Protein AF-A0A517PFH8-F1 (afdb_monomer_lite)

Structure (mmCIF, N/CA/C/O backbone):
data_AF-A0A517PFH8-F1
#
_entry.id   AF-A0A517PFH8-F1
#
loop_
_atom_site.group_PDB
_atom_site.id
_atom_site.type_symbol
_atom_site.label_atom_id
_atom_site.label_alt_id
_atom_site.label_comp_id
_atom_site.label_asym_id
_atom_site.label_entity_id
_atom_site.label_seq_id
_atom_site.pdbx_PDB_ins_code
_atom_site.Cartn_x
_atom_site.Cartn_y
_atom_site.Cartn_z
_atom_site.occupancy
_atom_site.B_iso_or_equiv
_atom_site.auth_seq_id
_atom_site.auth_comp_id
_atom_site.auth_asym_id
_atom_site.auth_atom_id
_atom_site.pdbx_PDB_model_num
ATOM 1 N N . MET A 1 1 ? -64.724 -31.644 38.957 1.00 41.06 1 MET A N 1
ATOM 2 C CA . MET A 1 1 ? -64.253 -32.542 37.882 1.00 41.06 1 MET A CA 1
ATOM 3 C C . MET A 1 1 ? -62.871 -32.071 37.465 1.00 41.06 1 MET A C 1
ATOM 5 O O . MET A 1 1 ? -62.625 -30.877 37.415 1.00 41.06 1 MET A O 1
ATOM 9 N N . THR A 1 2 ? -61.959 -33.026 37.371 1.00 38.12 2 THR A N 1
ATOM 10 C CA . THR A 1 2 ? -60.493 -32.954 37.462 1.00 38.12 2 THR A CA 1
ATOM 11 C C . THR A 1 2 ? -59.795 -32.080 36.413 1.00 38.12 2 THR A C 1
ATOM 13 O O . THR A 1 2 ? -59.913 -32.332 35.217 1.00 38.12 2 THR A O 1
ATOM 16 N N . HIS A 1 3 ? -58.981 -31.126 36.881 1.00 37.44 3 HIS A N 1
ATOM 17 C CA . HIS A 1 3 ? -57.937 -30.460 36.097 1.00 37.44 3 HIS A CA 1
ATOM 18 C C . HIS A 1 3 ? -56.776 -31.434 35.837 1.00 37.44 3 HIS A C 1
ATOM 20 O O . HIS A 1 3 ? -56.155 -31.935 36.775 1.00 37.44 3 HIS A O 1
ATOM 26 N N . GLY A 1 4 ? -56.491 -31.707 34.563 1.00 35.03 4 GLY A N 1
ATOM 27 C CA . GLY A 1 4 ? -55.369 -32.542 34.136 1.00 35.03 4 GLY A CA 1
ATOM 28 C C . GLY A 1 4 ? -54.028 -31.828 34.317 1.00 35.03 4 GLY A C 1
ATOM 29 O O . GLY A 1 4 ? -53.787 -30.783 33.717 1.00 35.03 4 GLY A O 1
ATOM 30 N N . ARG A 1 5 ? -53.148 -32.408 35.138 1.00 40.41 5 ARG A N 1
ATOM 31 C CA . ARG A 1 5 ? -51.719 -32.063 35.199 1.00 40.41 5 ARG A CA 1
ATOM 32 C C . ARG A 1 5 ? -51.010 -32.565 33.929 1.00 40.41 5 ARG A C 1
ATOM 34 O O . ARG A 1 5 ? -51.233 -33.719 33.563 1.00 40.41 5 ARG A O 1
ATOM 41 N N . PRO A 1 6 ? -50.115 -31.785 33.298 1.00 38.72 6 PRO A N 1
ATOM 42 C CA . PRO A 1 6 ? -49.228 -32.315 32.272 1.00 38.72 6 PRO A CA 1
ATOM 43 C C . PRO A 1 6 ? -48.085 -33.124 32.903 1.00 38.72 6 PRO A C 1
ATOM 45 O O . PRO A 1 6 ? -47.563 -32.775 33.962 1.00 38.72 6 PRO A O 1
ATOM 48 N N . ALA A 1 7 ? -47.711 -34.210 32.229 1.00 36.72 7 ALA A N 1
ATOM 49 C CA . ALA A 1 7 ? -46.630 -35.116 32.604 1.00 36.72 7 ALA A CA 1
ATOM 50 C C . ALA A 1 7 ? -45.236 -34.441 32.566 1.00 36.72 7 ALA A C 1
ATOM 52 O O . ALA A 1 7 ? -45.018 -33.526 31.764 1.00 36.72 7 ALA A O 1
ATOM 53 N N . PRO A 1 8 ? -44.272 -34.900 33.389 1.00 32.22 8 PRO A N 1
ATOM 54 C CA . PRO A 1 8 ? -42.903 -34.396 33.368 1.00 32.22 8 PRO A CA 1
ATOM 55 C C . PRO A 1 8 ? -42.179 -34.839 32.089 1.00 32.22 8 PRO A C 1
ATOM 57 O O . PRO A 1 8 ? -42.182 -36.014 31.723 1.00 32.22 8 PRO A O 1
ATOM 60 N N . ARG A 1 9 ? -41.537 -33.887 31.406 1.00 36.53 9 ARG A N 1
ATOM 61 C CA . ARG A 1 9 ? -40.645 -34.171 30.277 1.00 36.53 9 ARG A CA 1
ATOM 62 C C . ARG A 1 9 ? -39.308 -34.679 30.816 1.00 36.53 9 ARG A C 1
ATOM 64 O O . ARG A 1 9 ? -38.620 -33.963 31.539 1.00 36.53 9 ARG A O 1
ATOM 71 N N . HIS A 1 10 ? -38.950 -35.906 30.454 1.00 32.75 10 HIS A N 1
ATOM 72 C CA . HIS A 1 10 ? -37.616 -36.457 30.663 1.00 32.75 10 HIS A CA 1
ATOM 73 C C . HIS A 1 10 ? -36.607 -35.740 29.753 1.00 32.75 10 HIS A C 1
ATOM 75 O O . HIS A 1 10 ? -36.774 -35.728 28.534 1.00 32.75 10 HIS A O 1
ATOM 81 N N . ASN A 1 11 ? -35.561 -35.157 30.343 1.00 32.34 11 ASN A N 1
ATOM 82 C CA . ASN A 1 11 ? -34.375 -34.721 29.607 1.00 32.34 11 ASN A CA 1
ATOM 83 C C . ASN A 1 11 ? -33.492 -35.947 29.309 1.00 32.34 11 ASN A C 1
ATOM 85 O O . ASN A 1 11 ? -33.203 -36.704 30.240 1.00 32.34 11 ASN A O 1
ATOM 89 N N . PRO A 1 12 ? -33.044 -36.156 28.058 1.00 35.16 12 PRO A N 1
ATOM 90 C CA . PRO A 1 12 ? -32.058 -37.184 27.754 1.00 35.16 12 PRO A CA 1
ATOM 91 C C . PRO A 1 12 ? -30.672 -36.821 28.331 1.00 35.16 12 PRO A C 1
ATOM 93 O O . PRO A 1 12 ? -30.364 -35.636 28.501 1.00 35.16 12 PRO A O 1
ATOM 96 N N . PRO A 1 13 ? -29.836 -37.827 28.651 1.00 33.22 13 PRO A N 1
ATOM 97 C CA . PRO A 1 13 ? -28.511 -37.630 29.228 1.00 33.22 13 PRO A CA 1
ATOM 98 C C . PRO A 1 13 ? -27.558 -36.940 28.245 1.00 33.22 13 PRO A C 1
ATOM 100 O O . PRO A 1 13 ? -27.635 -37.127 27.031 1.00 33.22 13 PRO A O 1
ATOM 103 N N . GLY A 1 14 ? -26.676 -36.115 28.812 1.00 33.81 14 GLY A N 1
ATOM 104 C CA . GLY A 1 14 ? -25.805 -35.189 28.101 1.00 33.81 14 GLY A CA 1
ATOM 105 C C . GLY A 1 14 ? -24.905 -35.844 27.057 1.00 33.81 14 GLY A C 1
ATOM 106 O O . GLY A 1 14 ? -24.214 -36.825 27.323 1.00 33.81 14 GLY A O 1
ATOM 107 N N . ALA A 1 15 ? -24.880 -35.226 25.878 1.00 30.86 15 ALA A N 1
ATOM 108 C CA . ALA A 1 15 ? -23.833 -35.439 24.896 1.00 30.86 15 ALA A CA 1
ATOM 109 C C . ALA A 1 15 ? -22.487 -34.914 25.442 1.00 30.86 15 ALA A C 1
ATOM 111 O O . ALA A 1 15 ? -22.464 -33.893 26.144 1.00 30.86 15 ALA A O 1
ATOM 112 N N . PRO A 1 16 ? -21.366 -35.588 25.139 1.00 31.88 16 PRO A N 1
ATOM 113 C CA . PRO A 1 16 ? -20.048 -35.164 25.584 1.00 31.88 16 PRO A CA 1
ATOM 114 C C . PRO A 1 16 ? -19.719 -33.782 25.014 1.00 31.88 16 PRO A C 1
ATOM 116 O O . PRO A 1 16 ? -19.800 -33.547 23.810 1.00 31.88 16 PRO A O 1
ATOM 119 N N . ARG A 1 17 ? -19.330 -32.863 25.902 1.00 32.03 17 ARG A N 1
ATOM 120 C CA . ARG A 1 17 ? -18.706 -31.593 25.531 1.00 32.03 17 ARG A CA 1
ATOM 121 C C . ARG A 1 17 ? -17.353 -31.900 24.895 1.00 32.03 17 ARG A C 1
ATOM 123 O O . ARG A 1 17 ? -16.370 -32.094 25.604 1.00 32.03 17 ARG A O 1
ATOM 130 N N . THR A 1 18 ? -17.298 -31.939 23.570 1.00 34.38 18 THR A N 1
ATOM 131 C CA . THR A 1 18 ? -16.038 -31.771 22.850 1.00 34.38 18 THR A CA 1
ATOM 132 C C . THR A 1 18 ? -15.621 -30.318 23.030 1.00 34.38 18 THR A C 1
ATOM 134 O O . THR A 1 18 ? -16.197 -29.418 22.418 1.00 34.38 18 THR A O 1
ATOM 137 N N . GLY A 1 19 ? -14.666 -30.086 23.930 1.00 31.50 19 GLY A N 1
ATOM 138 C CA . GLY A 1 19 ? -13.871 -28.866 23.936 1.00 31.50 19 GLY A CA 1
ATOM 139 C C . GLY A 1 19 ? -13.077 -28.819 22.638 1.00 31.50 19 GLY A C 1
ATOM 140 O O . GLY A 1 19 ? -11.982 -29.364 22.563 1.00 31.50 19 GLY A O 1
ATOM 141 N N . GLY A 1 20 ? -13.694 -28.255 21.602 1.00 28.66 20 GLY A N 1
ATOM 142 C CA . GLY A 1 20 ? -13.010 -27.802 20.405 1.00 28.66 20 GLY A CA 1
ATOM 143 C C . GLY A 1 20 ? -12.321 -26.501 20.762 1.00 28.66 20 GLY A C 1
ATOM 144 O O . GLY A 1 20 ? -12.967 -25.468 20.923 1.00 28.66 20 GLY A O 1
ATOM 145 N N . ASP A 1 21 ? -11.018 -26.595 20.967 1.00 29.38 21 ASP A N 1
ATOM 146 C CA . ASP A 1 21 ? -10.097 -25.472 20.988 1.00 29.38 21 ASP A CA 1
ATOM 147 C C . ASP A 1 21 ? -10.053 -24.908 19.554 1.00 29.38 21 ASP A C 1
ATOM 149 O O . ASP A 1 21 ? -9.147 -25.193 18.772 1.00 29.38 21 ASP A O 1
ATOM 153 N N . ASP A 1 22 ? -11.109 -24.189 19.157 1.00 29.55 22 ASP A N 1
ATOM 154 C CA . ASP A 1 22 ? -11.197 -23.484 17.877 1.00 29.55 22 ASP A CA 1
ATOM 155 C C . ASP A 1 22 ? -10.326 -22.223 17.961 1.00 29.55 22 ASP A C 1
ATOM 157 O O . ASP A 1 22 ? -10.794 -21.080 17.969 1.00 29.55 22 ASP A O 1
ATOM 161 N N . GLY A 1 23 ? -9.013 -22.441 18.042 1.00 24.55 23 GLY A N 1
ATOM 162 C CA . GLY A 1 23 ? -8.039 -21.421 17.692 1.00 24.55 23 GLY A CA 1
ATOM 163 C C . GLY A 1 23 ? -8.350 -20.907 16.280 1.00 24.55 23 GLY A C 1
ATOM 164 O O . GLY A 1 23 ? -8.769 -21.689 15.421 1.00 24.55 23 GLY A O 1
ATOM 165 N N . PRO A 1 24 ? -8.188 -19.597 16.013 1.00 25.05 24 PRO A N 1
ATOM 166 C CA . PRO A 1 24 ? -8.593 -18.997 14.749 1.00 25.05 24 PRO A CA 1
ATOM 167 C C . PRO A 1 24 ? -7.961 -19.758 13.583 1.00 25.05 24 PRO A C 1
ATOM 169 O O . PRO A 1 24 ? -6.740 -19.758 13.417 1.00 25.05 24 PRO A O 1
ATOM 172 N N . THR A 1 25 ? -8.799 -20.421 12.780 1.00 25.22 25 THR A N 1
ATOM 173 C CA . THR A 1 25 ? -8.360 -21.144 11.589 1.00 25.22 25 THR A CA 1
ATOM 174 C C . THR A 1 25 ? -7.640 -20.161 10.676 1.00 25.22 25 THR A C 1
ATOM 176 O O . THR A 1 25 ? -8.222 -19.209 10.150 1.00 25.22 25 THR A O 1
ATOM 179 N N . LEU A 1 26 ? -6.336 -20.374 10.542 1.00 26.73 26 LEU A N 1
ATOM 180 C CA . LEU A 1 26 ? -5.417 -19.549 9.780 1.00 26.73 26 LEU A CA 1
ATOM 181 C C . LEU A 1 26 ? -5.773 -19.628 8.291 1.00 26.73 26 LEU A C 1
ATOM 183 O O . LEU A 1 26 ? -5.340 -20.534 7.587 1.00 26.73 26 LEU A O 1
ATOM 187 N N . LEU A 1 27 ? -6.569 -18.676 7.800 1.00 27.61 27 LEU A N 1
ATOM 188 C CA . LEU A 1 27 ? -6.876 -18.594 6.375 1.00 27.61 27 LEU A CA 1
ATOM 189 C C . LEU A 1 27 ? -5.607 -18.213 5.590 1.00 27.61 27 LEU A C 1
ATOM 191 O O . LEU A 1 27 ? -4.882 -17.300 6.005 1.00 27.61 27 LEU A O 1
ATOM 195 N N . PRO A 1 28 ? -5.325 -18.877 4.456 1.00 28.41 28 PRO A N 1
ATOM 196 C CA . PRO A 1 28 ? -4.210 -18.501 3.603 1.00 28.41 28 PRO A CA 1
ATOM 197 C C . PRO A 1 28 ? -4.402 -17.088 3.056 1.00 28.41 28 PRO A C 1
ATOM 199 O O . PRO A 1 28 ? -5.519 -16.673 2.734 1.00 28.41 28 PRO A O 1
ATOM 202 N N . LEU A 1 29 ? -3.295 -16.347 2.953 1.00 30.89 29 LEU A N 1
ATOM 203 C CA . LEU A 1 29 ? -3.316 -14.994 2.413 1.00 30.89 29 LEU A CA 1
ATOM 204 C C . LEU A 1 29 ? -3.773 -15.044 0.947 1.00 30.89 29 LEU A C 1
ATOM 206 O O . LEU A 1 29 ? -3.210 -15.795 0.144 1.00 30.89 29 LEU A O 1
ATOM 210 N N . PRO A 1 30 ? -4.788 -14.262 0.579 1.00 30.45 30 PRO A N 1
ATOM 211 C CA . PRO A 1 30 ? -5.270 -14.209 -0.781 1.00 30.45 30 PRO A CA 1
ATOM 212 C C . PRO A 1 30 ? -4.302 -13.430 -1.672 1.00 30.45 30 PRO A C 1
ATOM 214 O O . PRO A 1 30 ? -3.708 -12.421 -1.304 1.00 30.45 30 PRO A O 1
ATOM 217 N N . THR A 1 31 ? -4.175 -13.948 -2.880 1.00 36.81 31 THR A N 1
ATOM 218 C CA . THR A 1 31 ? -3.375 -13.457 -3.996 1.00 36.81 31 THR A CA 1
ATOM 219 C C . THR A 1 31 ? -3.700 -12.012 -4.396 1.00 36.81 31 THR A C 1
ATOM 221 O O . THR A 1 31 ? -4.867 -11.722 -4.608 1.00 36.81 31 THR A O 1
ATOM 224 N N . LEU A 1 32 ? -2.714 -11.141 -4.651 1.00 36.59 32 LEU A N 1
ATOM 225 C CA . LEU A 1 32 ? -2.914 -9.896 -5.420 1.00 36.59 32 LEU A CA 1
ATOM 226 C C . LEU A 1 32 ? -3.375 -10.240 -6.859 1.00 36.59 32 LEU A C 1
ATOM 228 O O . LEU A 1 32 ? -2.629 -10.840 -7.621 1.00 36.59 32 LEU A O 1
ATOM 232 N N . THR A 1 33 ? -4.595 -9.879 -7.268 1.00 36.44 33 THR A N 1
ATOM 233 C CA . THR A 1 33 ? -5.039 -9.953 -8.684 1.00 36.44 33 THR A CA 1
ATOM 234 C C . THR A 1 33 ? -5.818 -8.696 -9.065 1.00 36.44 33 THR A C 1
ATOM 236 O O . THR A 1 33 ? -6.367 -7.969 -8.240 1.00 36.44 33 THR A O 1
ATOM 239 N N . VAL A 1 34 ? -5.818 -8.502 -10.373 1.00 33.97 34 VAL A N 1
ATOM 240 C CA . VAL A 1 34 ? -6.356 -7.446 -11.219 1.00 33.97 34 VAL A CA 1
ATOM 241 C C . VAL A 1 34 ? -7.595 -6.709 -10.696 1.00 33.97 34 VAL A C 1
ATOM 243 O O . VAL A 1 34 ? -8.653 -7.309 -10.520 1.00 33.97 34 VAL A O 1
ATOM 246 N N . LEU A 1 35 ? -7.472 -5.386 -10.528 1.00 38.72 35 LEU A N 1
ATOM 247 C CA . LEU A 1 35 ? -8.597 -4.472 -10.278 1.00 38.72 35 LEU A CA 1
ATOM 248 C C . LEU A 1 35 ? -9.415 -4.233 -11.551 1.00 38.72 35 LEU A C 1
ATOM 250 O O . LEU A 1 35 ? -8.837 -3.927 -12.589 1.00 38.72 35 LEU A O 1
ATOM 254 N N . GLY A 1 36 ? -10.744 -4.318 -11.465 1.00 31.31 36 GLY A N 1
ATOM 255 C CA . GLY A 1 36 ? -11.651 -3.745 -12.465 1.00 31.31 36 GLY A CA 1
ATOM 256 C C . GLY A 1 36 ? -11.725 -2.226 -12.287 1.00 31.31 36 GLY A C 1
ATOM 257 O O . GLY A 1 36 ? -11.774 -1.750 -11.157 1.00 31.31 36 GLY A O 1
ATOM 258 N N . GLY A 1 37 ? -11.671 -1.469 -13.380 1.00 32.28 37 GLY A N 1
ATOM 259 C CA . GLY A 1 37 ? -11.622 -0.009 -13.368 1.00 32.28 37 GLY A CA 1
ATOM 260 C C . GLY A 1 37 ? -12.899 0.617 -12.810 1.00 32.28 37 GLY A C 1
ATOM 261 O O . GLY A 1 37 ? -13.914 0.645 -13.495 1.00 32.28 37 GLY A O 1
ATOM 262 N N . GLY A 1 38 ? -12.819 1.144 -11.588 1.00 34.28 38 GLY A N 1
ATOM 263 C CA . GLY A 1 38 ? -13.740 2.157 -11.075 1.00 34.28 38 GLY A CA 1
ATOM 264 C C . GLY A 1 38 ? -13.248 3.559 -11.440 1.00 34.28 38 GLY A C 1
ATOM 265 O O . GLY A 1 38 ? -12.049 3.842 -11.368 1.00 34.28 38 GLY A O 1
ATOM 266 N N . GLU A 1 39 ? -14.165 4.417 -11.880 1.00 34.78 39 GLU A N 1
ATOM 267 C CA . GLU A 1 39 ? -13.904 5.820 -12.209 1.00 34.78 39 GLU A CA 1
ATOM 268 C C . GLU A 1 39 ? -13.511 6.658 -10.972 1.00 34.78 39 GLU A C 1
ATOM 270 O O . GLU A 1 39 ? -13.687 6.262 -9.824 1.00 34.78 39 GLU A O 1
ATOM 275 N N . ARG A 1 40 ? -12.857 7.793 -11.236 1.00 41.31 40 ARG A N 1
ATOM 276 C CA . ARG A 1 40 ? -11.818 8.439 -10.414 1.00 41.31 40 ARG A CA 1
ATOM 277 C C . ARG A 1 40 ? -12.365 9.312 -9.272 1.00 41.31 40 ARG A C 1
ATOM 279 O O . ARG A 1 40 ? -13.179 10.191 -9.521 1.00 41.31 40 ARG A O 1
ATOM 286 N N . GLY A 1 41 ? -11.759 9.210 -8.086 1.00 33.25 41 GLY A N 1
ATOM 287 C CA . GLY A 1 41 ? -11.660 10.294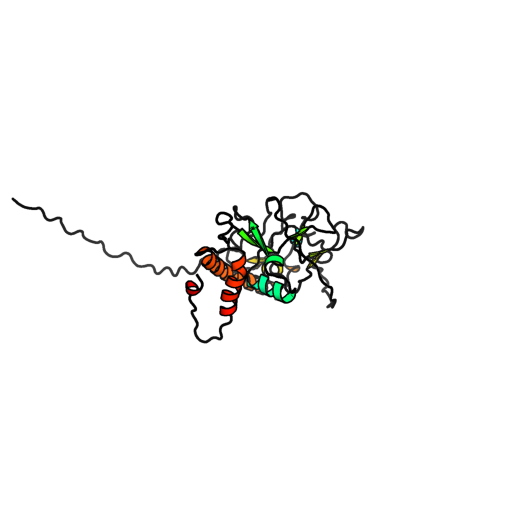 -7.097 1.00 33.25 41 GLY A CA 1
ATOM 288 C C . GLY A 1 41 ? -10.186 10.681 -6.924 1.00 33.25 41 GLY A C 1
ATOM 289 O O . GLY A 1 41 ? -9.401 9.876 -6.430 1.00 33.25 41 GLY A O 1
ATOM 290 N N . GLY A 1 42 ? -9.774 11.851 -7.420 1.00 32.97 42 GLY A N 1
ATOM 291 C CA . GLY A 1 42 ? -8.375 12.303 -7.402 1.00 32.97 42 GLY A CA 1
ATOM 292 C C . GLY A 1 42 ? -8.054 13.200 -6.203 1.00 32.97 42 GLY A C 1
ATOM 293 O O . GLY A 1 42 ? -8.816 14.115 -5.911 1.00 32.97 42 GLY A O 1
ATOM 294 N N . CYS A 1 43 ? -6.904 12.978 -5.557 1.00 34.88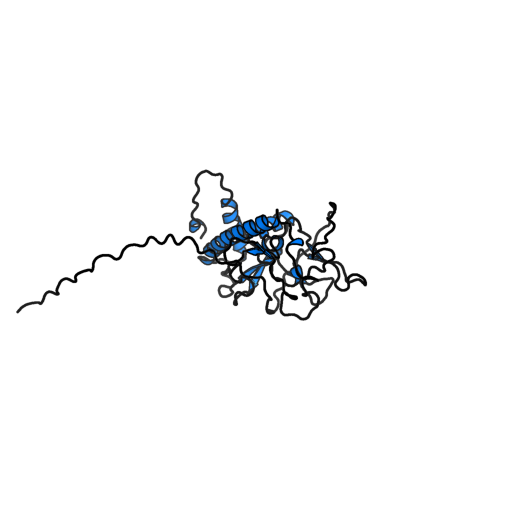 43 CYS A N 1
ATOM 295 C CA . CYS A 1 43 ? -6.380 13.804 -4.460 1.00 34.88 43 CYS A CA 1
ATOM 296 C C . CYS A 1 43 ? -4.991 14.361 -4.830 1.00 34.88 43 CYS A C 1
ATOM 298 O O . CYS A 1 43 ? -4.076 13.590 -5.126 1.00 34.88 43 CYS A O 1
ATOM 300 N N . SER A 1 44 ? -4.813 15.684 -4.798 1.00 34.53 44 SER A N 1
ATOM 301 C CA . SER A 1 44 ? -3.599 16.417 -5.211 1.00 34.53 44 SER A CA 1
ATOM 302 C C . SER A 1 44 ? -2.770 16.941 -4.023 1.00 34.53 44 SER A C 1
ATOM 304 O O . SER A 1 44 ? -3.357 17.509 -3.109 1.00 34.53 44 SER A O 1
ATOM 306 N N . GLY A 1 45 ? -1.426 16.827 -4.056 1.00 30.39 45 GLY A N 1
ATOM 307 C CA . GLY A 1 45 ? -0.536 17.481 -3.070 1.00 30.39 45 GLY A CA 1
ATOM 308 C C . GLY A 1 45 ? 0.986 17.188 -3.151 1.00 30.39 45 GLY A C 1
ATOM 309 O O . GLY A 1 45 ? 1.417 16.088 -2.817 1.00 30.39 45 GLY A O 1
ATOM 310 N N . GLY A 1 46 ? 1.755 18.213 -3.575 1.00 29.58 46 GLY A N 1
ATOM 311 C CA . GLY A 1 46 ? 3.123 18.677 -3.192 1.00 29.58 46 GLY A CA 1
ATOM 312 C C . GLY A 1 46 ? 4.314 17.719 -2.973 1.00 29.58 46 GLY A C 1
ATOM 313 O O . GLY A 1 46 ? 4.185 16.716 -2.287 1.00 29.58 46 GLY A O 1
ATOM 314 N N . GLY A 1 47 ? 5.506 18.054 -3.499 1.00 31.88 47 GLY A N 1
ATOM 315 C CA . GLY A 1 47 ? 6.729 17.217 -3.523 1.00 31.88 47 GLY A CA 1
ATOM 316 C C . GLY A 1 47 ? 7.900 17.609 -2.594 1.00 31.88 47 GLY A C 1
ATOM 317 O O . GLY A 1 47 ? 7.873 18.647 -1.945 1.00 31.88 47 GLY A O 1
ATOM 318 N N . CYS A 1 48 ? 8.923 16.740 -2.570 1.00 27.47 48 CYS A N 1
ATOM 319 C CA . CYS A 1 48 ? 10.280 16.840 -1.973 1.00 27.47 48 CYS A CA 1
ATOM 320 C C . CYS A 1 48 ? 10.996 15.490 -2.276 1.00 27.47 48 CYS A C 1
ATOM 322 O O . CYS A 1 48 ? 10.301 14.492 -2.457 1.00 27.47 48 CYS A O 1
ATOM 324 N N . GLY A 1 49 ? 12.310 15.270 -2.404 1.00 29.81 49 GLY A N 1
ATOM 325 C CA . GLY A 1 49 ? 13.590 15.984 -2.288 1.00 29.81 49 GLY A CA 1
ATOM 326 C C . GLY A 1 49 ? 14.647 14.861 -2.120 1.00 29.81 49 GLY A C 1
ATOM 327 O O . GLY A 1 49 ? 14.434 13.968 -1.307 1.00 29.81 49 GLY A O 1
ATOM 328 N N . SER A 1 50 ? 15.689 14.791 -2.954 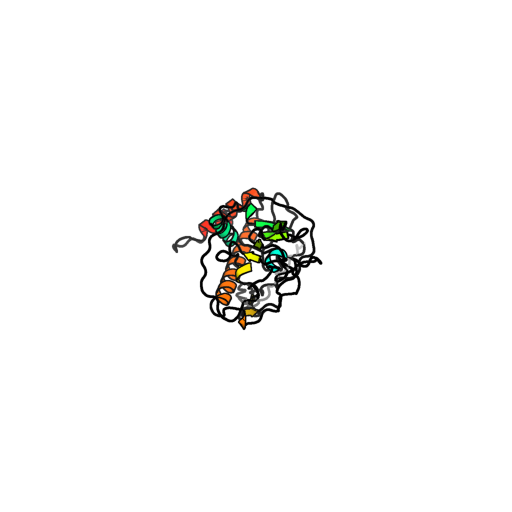1.00 34.38 50 SER A N 1
ATOM 329 C CA . SER A 1 50 ? 16.551 13.603 -3.161 1.00 34.38 50 SER A CA 1
ATOM 330 C C . SER A 1 50 ? 17.790 13.538 -2.252 1.00 34.38 50 SER A C 1
ATOM 332 O O . SER A 1 50 ? 18.513 14.525 -2.150 1.00 34.38 50 SER A O 1
ATOM 334 N N . GLY A 1 51 ? 18.085 12.362 -1.679 1.00 33.16 51 GLY A N 1
ATOM 335 C CA . GLY A 1 51 ? 19.352 12.040 -1.004 1.00 33.16 51 GLY A CA 1
ATOM 336 C C . GLY A 1 51 ? 19.894 10.676 -1.455 1.00 33.16 51 GLY A C 1
ATOM 337 O O . GLY A 1 51 ? 19.185 9.672 -1.384 1.00 33.16 51 GLY A O 1
ATOM 338 N N . GLU A 1 52 ? 21.126 10.662 -1.967 1.00 34.94 52 GLU A N 1
ATOM 339 C CA . GLU A 1 52 ? 21.837 9.507 -2.534 1.00 34.94 52 GLU A CA 1
ATOM 340 C C . GLU A 1 52 ? 22.791 8.851 -1.520 1.00 34.94 52 GLU A C 1
ATOM 342 O O . GLU A 1 52 ? 23.407 9.524 -0.697 1.00 34.94 52 GLU A O 1
ATOM 347 N N . GLY A 1 53 ? 22.948 7.529 -1.628 1.00 32.44 53 GLY A N 1
ATOM 348 C CA . GLY A 1 53 ? 23.963 6.736 -0.932 1.00 32.44 53 GLY A CA 1
ATOM 349 C C . GLY A 1 53 ? 23.872 5.272 -1.369 1.00 32.44 53 GLY A C 1
ATOM 350 O O . GLY A 1 53 ? 22.928 4.580 -0.992 1.00 32.44 53 GLY A O 1
ATOM 351 N N . CYS A 1 54 ? 24.812 4.824 -2.208 1.00 31.33 54 CYS A N 1
ATOM 352 C CA . CYS A 1 54 ? 24.803 3.509 -2.856 1.00 31.33 54 CYS A CA 1
ATOM 353 C C . CYS A 1 54 ? 25.724 2.511 -2.137 1.00 31.33 54 CYS A C 1
ATOM 355 O O . CYS A 1 54 ? 26.913 2.773 -1.960 1.00 31.33 54 CYS A O 1
ATOM 357 N N . GLY A 1 55 ? 25.165 1.355 -1.769 1.00 32.78 55 GLY A N 1
ATOM 358 C CA . GLY A 1 55 ? 25.901 0.118 -1.503 1.00 32.78 55 GLY A CA 1
ATOM 359 C C . GLY A 1 55 ? 26.001 -0.727 -2.779 1.00 32.78 55 GLY A C 1
ATOM 360 O O . GLY A 1 55 ? 25.217 -0.543 -3.705 1.00 32.78 55 GLY A O 1
ATOM 361 N N . VAL A 1 56 ? 26.993 -1.612 -2.832 1.00 34.41 56 VAL A N 1
ATOM 362 C CA . VAL A 1 56 ? 27.323 -2.474 -3.981 1.00 34.41 56 VAL A CA 1
ATOM 363 C C . VAL A 1 56 ? 26.226 -3.528 -4.198 1.00 34.41 56 VAL A C 1
ATOM 365 O O . VAL A 1 56 ? 25.880 -4.240 -3.256 1.00 34.41 56 VAL A O 1
ATOM 368 N N . GLU A 1 57 ? 25.683 -3.624 -5.418 1.00 38.47 57 GLU A N 1
ATOM 369 C CA . GLU A 1 57 ? 24.619 -4.577 -5.780 1.00 38.47 57 GLU A CA 1
ATOM 370 C C . GLU A 1 57 ? 25.195 -5.944 -6.214 1.00 38.47 57 GLU A C 1
ATOM 372 O O . GLU A 1 57 ? 26.216 -5.987 -6.905 1.00 38.47 57 GLU A O 1
ATOM 377 N N . PRO A 1 58 ? 24.579 -7.067 -5.802 1.00 43.41 58 PRO A N 1
ATOM 378 C CA . PRO A 1 58 ? 25.024 -8.412 -6.163 1.00 43.41 58 PRO A CA 1
ATOM 379 C C . PRO A 1 58 ? 24.773 -8.744 -7.646 1.00 43.41 58 PRO A C 1
ATOM 381 O O . PRO A 1 58 ? 23.775 -8.328 -8.234 1.00 43.41 58 PRO A O 1
ATOM 384 N N . GLU A 1 59 ? 25.669 -9.541 -8.242 1.00 41.38 59 GLU A N 1
ATOM 385 C CA . GLU A 1 59 ? 25.551 -10.082 -9.605 1.00 41.38 59 GLU A CA 1
ATOM 386 C C . GLU A 1 59 ? 24.395 -11.092 -9.692 1.00 41.38 59 GLU A C 1
ATOM 388 O O . GLU A 1 59 ? 24.551 -12.296 -9.510 1.00 41.38 59 GLU A O 1
ATOM 393 N N . GLY A 1 60 ? 23.201 -10.563 -9.927 1.00 52.59 60 GLY A N 1
ATOM 394 C CA . GLY A 1 60 ? 21.947 -11.298 -10.017 1.00 52.59 60 GLY A CA 1
ATOM 395 C C . GLY A 1 60 ? 20.811 -10.293 -9.940 1.00 52.59 60 GLY A C 1
ATOM 396 O O . GLY A 1 60 ? 20.130 -10.214 -8.923 1.00 52.59 60 GLY A O 1
ATOM 397 N N . GLY A 1 61 ? 20.691 -9.450 -10.972 1.00 58.28 61 GLY A N 1
ATOM 398 C CA . GLY A 1 61 ? 19.806 -8.289 -10.939 1.00 58.28 61 GLY A CA 1
ATOM 399 C C . GLY A 1 61 ? 18.375 -8.671 -10.563 1.00 58.28 61 GLY A C 1
ATOM 400 O O . GLY A 1 61 ? 17.790 -9.605 -11.131 1.00 58.28 61 GLY A O 1
ATOM 401 N N . THR A 1 62 ? 17.806 -7.956 -9.596 1.00 64.12 62 THR A N 1
ATOM 402 C CA . THR A 1 62 ? 16.431 -8.197 -9.168 1.00 64.12 62 THR A CA 1
ATOM 403 C C . THR A 1 62 ? 15.483 -7.879 -10.330 1.00 64.12 62 THR A C 1
ATOM 405 O O . THR A 1 62 ? 15.783 -7.015 -11.158 1.00 64.12 62 THR A O 1
ATOM 408 N N . PRO A 1 63 ? 14.280 -8.483 -10.410 1.00 71.44 63 PRO A N 1
ATOM 409 C CA . PRO A 1 63 ? 13.272 -8.096 -11.407 1.00 71.44 63 PRO A CA 1
ATOM 410 C C . PRO A 1 63 ? 12.869 -6.609 -11.361 1.00 71.44 63 PRO A C 1
ATOM 412 O O . PRO A 1 63 ? 12.113 -6.143 -12.220 1.00 71.44 63 PRO A O 1
ATOM 415 N N . CYS A 1 64 ? 13.312 -5.878 -10.333 1.00 76.69 64 CYS A N 1
ATOM 416 C CA . CYS A 1 64 ? 13.082 -4.454 -10.155 1.00 76.69 64 CYS A CA 1
ATOM 417 C C . CYS A 1 64 ? 14.200 -3.576 -10.745 1.00 76.69 64 CYS A C 1
ATOM 419 O O . CYS A 1 64 ? 13.964 -2.379 -10.922 1.00 76.69 64 CYS A O 1
ATOM 421 N N . ASP A 1 65 ? 15.365 -4.128 -11.083 1.00 73.38 65 ASP A N 1
ATOM 422 C CA . ASP A 1 65 ? 16.507 -3.345 -11.559 1.00 73.38 65 ASP A CA 1
ATOM 423 C C . ASP A 1 65 ? 16.217 -2.825 -12.972 1.00 73.38 65 ASP A C 1
ATOM 425 O O . ASP A 1 65 ? 15.861 -3.577 -13.880 1.00 73.38 65 ASP A O 1
ATOM 429 N N . GLY A 1 66 ? 16.259 -1.500 -13.145 1.00 78.56 66 GLY A N 1
ATOM 430 C CA . GLY A 1 66 ? 15.840 -0.846 -14.393 1.00 78.56 66 GLY A CA 1
ATOM 431 C C . GLY A 1 66 ? 14.341 -0.975 -14.708 1.00 78.56 66 GLY A C 1
ATOM 432 O O . GLY A 1 66 ? 13.897 -0.594 -15.790 1.00 78.56 66 GLY A O 1
ATOM 433 N N . CYS A 1 67 ? 13.525 -1.487 -13.782 1.00 87.75 67 CYS A N 1
ATOM 434 C CA . CYS A 1 67 ? 12.098 -1.678 -14.009 1.00 87.75 67 CYS A CA 1
ATOM 435 C C . CYS A 1 67 ? 11.348 -0.337 -14.065 1.00 87.75 67 CYS A C 1
ATOM 437 O O . CYS A 1 67 ? 11.616 0.593 -13.308 1.00 87.75 67 CYS A O 1
ATOM 439 N N . HIS A 1 68 ? 10.312 -0.260 -14.901 1.00 92.06 68 HIS A N 1
ATOM 440 C CA . HIS A 1 68 ? 9.386 0.882 -14.983 1.00 92.06 68 HIS A CA 1
ATOM 441 C C . HIS A 1 68 ? 8.366 0.959 -13.817 1.00 92.06 68 HIS A C 1
ATOM 443 O O . HIS A 1 68 ? 7.446 1.785 -13.828 1.00 92.06 68 HIS A O 1
ATOM 449 N N . ALA A 1 69 ? 8.519 0.081 -12.815 1.00 93.25 69 ALA A N 1
ATOM 450 C CA . ALA A 1 69 ? 7.701 -0.031 -11.606 1.00 93.25 69 ALA A CA 1
ATOM 451 C C . ALA A 1 69 ? 6.193 -0.204 -11.864 1.00 93.25 69 ALA A C 1
ATOM 453 O O . ALA A 1 69 ? 5.346 0.419 -11.216 1.00 93.25 69 ALA A O 1
ATOM 454 N N . GLY A 1 70 ? 5.843 -1.102 -12.786 1.00 92.81 70 GLY A N 1
ATOM 455 C CA . GLY A 1 70 ? 4.456 -1.429 -13.115 1.00 92.81 70 GLY A CA 1
ATOM 456 C C . GLY A 1 70 ? 3.579 -1.805 -11.916 1.00 92.81 70 GLY A C 1
ATOM 457 O O . GLY A 1 70 ? 2.395 -1.461 -11.880 1.00 92.81 70 GLY A O 1
ATOM 458 N N . CYS A 1 71 ? 4.146 -2.447 -10.887 1.00 92.44 71 CYS A N 1
ATOM 459 C CA . CYS A 1 71 ? 3.437 -2.782 -9.646 1.00 92.44 71 CYS A CA 1
ATOM 460 C C . CYS A 1 71 ? 2.946 -1.532 -8.895 1.00 92.44 71 CYS A C 1
ATOM 462 O O . CYS A 1 71 ? 1.791 -1.495 -8.472 1.00 92.44 71 CYS A O 1
ATOM 464 N N . CYS A 1 72 ? 3.761 -0.472 -8.831 1.00 93.94 72 CYS A N 1
ATOM 465 C CA . CYS A 1 72 ? 3.400 0.816 -8.235 1.00 93.94 72 CYS A CA 1
ATOM 466 C C . CYS A 1 72 ? 2.312 1.561 -9.019 1.00 93.94 72 CYS A C 1
ATOM 468 O O . CYS A 1 72 ? 1.764 2.534 -8.517 1.00 93.94 72 CYS A O 1
ATOM 470 N N . ARG A 1 73 ? 2.007 1.154 -10.251 1.00 94.00 73 ARG A N 1
ATOM 471 C CA . ARG A 1 73 ? 0.976 1.771 -11.102 1.00 94.00 73 ARG A CA 1
ATOM 472 C C . ARG A 1 73 ? -0.301 0.940 -11.150 1.00 94.00 73 ARG A C 1
ATOM 474 O O . ARG A 1 73 ? -1.407 1.476 -11.277 1.00 94.00 73 ARG A O 1
ATOM 481 N N . SER A 1 74 ? -0.132 -0.374 -11.067 1.00 92.56 74 SER A N 1
ATOM 482 C CA . SER A 1 74 ? -1.189 -1.349 -11.300 1.00 92.56 74 SER A CA 1
ATOM 483 C C . SER A 1 74 ? -1.989 -1.680 -10.051 1.00 92.56 74 SER A C 1
ATOM 485 O O . SER A 1 74 ? -3.203 -1.829 -10.148 1.00 92.56 74 SER A O 1
ATOM 487 N N . PHE A 1 75 ? -1.328 -1.805 -8.899 1.00 91.75 75 PHE A N 1
ATOM 488 C CA . PHE A 1 75 ? -1.967 -2.277 -7.676 1.00 91.75 75 PHE A CA 1
ATOM 489 C C . PHE A 1 75 ? -2.418 -1.123 -6.785 1.00 91.75 75 PHE A C 1
ATOM 491 O O . PHE A 1 75 ? -1.653 -0.193 -6.548 1.00 91.75 75 PHE A O 1
ATOM 498 N N . ALA A 1 76 ? -3.623 -1.234 -6.223 1.00 93.75 76 ALA A N 1
ATOM 499 C CA . ALA A 1 76 ? -3.965 -0.526 -4.995 1.00 93.75 76 ALA A CA 1
ATOM 500 C C . ALA A 1 76 ? -3.300 -1.283 -3.842 1.00 93.75 76 ALA A C 1
ATOM 502 O O . ALA A 1 76 ? -3.663 -2.423 -3.566 1.00 93.75 76 ALA A O 1
ATOM 503 N N . VAL A 1 77 ? -2.275 -0.689 -3.230 1.00 95.38 77 VAL A N 1
ATOM 504 C CA . VAL A 1 77 ? -1.472 -1.341 -2.184 1.00 95.38 77 VAL A CA 1
ATOM 505 C C . VAL A 1 77 ? -2.168 -1.182 -0.836 1.00 95.38 77 VAL A C 1
ATOM 507 O O . VAL A 1 77 ? -2.159 -0.062 -0.318 1.00 95.38 77 VAL A O 1
ATOM 510 N N . PRO A 1 78 ? -2.716 -2.249 -0.223 1.00 96.56 78 PRO A N 1
ATOM 511 C CA . PRO A 1 78 ? -3.330 -2.138 1.091 1.00 96.56 78 PRO A CA 1
ATOM 512 C C . PRO A 1 78 ? -2.280 -1.819 2.152 1.00 96.56 78 PRO A C 1
ATOM 514 O O . PRO A 1 78 ? -1.183 -2.392 2.140 1.00 96.56 78 PRO A O 1
ATOM 517 N N . VAL A 1 79 ? -2.632 -0.928 3.075 1.00 97.88 79 VAL A N 1
ATOM 518 C CA . VAL A 1 79 ? -1.759 -0.469 4.162 1.00 97.88 79 VAL A CA 1
ATOM 519 C C . VAL A 1 79 ? -2.458 -0.582 5.508 1.00 97.88 79 VAL A C 1
ATOM 521 O O . VAL A 1 79 ? -3.682 -0.482 5.590 1.00 97.88 79 VAL A O 1
ATOM 524 N N . THR A 1 80 ? -1.679 -0.781 6.569 1.00 98.12 80 THR A N 1
ATOM 525 C CA . THR A 1 80 ? -2.182 -0.739 7.951 1.00 98.12 80 THR A CA 1
ATOM 526 C C . THR A 1 80 ? -1.912 0.613 8.606 1.00 98.12 80 THR A C 1
ATOM 528 O O . THR A 1 80 ? -1.200 1.454 8.054 1.00 98.12 80 THR A O 1
ATOM 531 N N . GLY A 1 81 ? -2.428 0.822 9.821 1.00 97.38 81 GLY A N 1
ATOM 532 C CA . GLY A 1 81 ? -2.112 2.019 10.604 1.00 97.38 81 GLY A CA 1
ATOM 533 C C . GLY A 1 81 ? -0.606 2.191 10.847 1.00 97.38 81 GLY A C 1
ATOM 534 O O . GLY A 1 81 ? -0.100 3.300 10.702 1.00 97.38 81 GLY A O 1
ATOM 535 N N . ALA A 1 82 ? 0.137 1.104 11.109 1.00 96.94 82 ALA A N 1
ATOM 536 C CA . ALA A 1 82 ? 1.596 1.165 11.265 1.00 96.94 82 ALA A CA 1
ATOM 537 C C . ALA A 1 82 ? 2.295 1.654 9.995 1.00 96.94 82 ALA A C 1
ATOM 539 O O . ALA A 1 82 ? 3.231 2.450 10.076 1.00 96.94 82 ALA A O 1
ATOM 540 N N . ASP A 1 83 ? 1.864 1.171 8.827 1.00 98.00 83 ASP A N 1
ATOM 541 C CA . ASP A 1 83 ? 2.440 1.599 7.555 1.00 98.00 83 ASP A CA 1
ATOM 542 C C . ASP A 1 83 ? 2.199 3.091 7.323 1.00 98.00 83 ASP A C 1
ATOM 544 O O . ASP A 1 83 ? 3.138 3.808 6.975 1.00 98.00 83 ASP A O 1
ATOM 548 N N . VAL A 1 84 ? 0.972 3.567 7.565 1.00 98.06 84 VAL A N 1
ATOM 549 C CA . VAL A 1 84 ? 0.637 4.982 7.378 1.00 98.06 84 VAL A CA 1
ATOM 550 C C . VAL A 1 84 ? 1.416 5.856 8.353 1.00 98.06 84 VAL A C 1
ATOM 552 O O . VAL A 1 84 ? 2.077 6.779 7.897 1.00 98.06 84 VAL A O 1
ATOM 555 N N . PHE A 1 85 ? 1.442 5.542 9.652 1.00 96.75 85 PHE A N 1
ATOM 556 C CA . PHE A 1 85 ? 2.184 6.344 10.635 1.00 96.75 85 PHE A CA 1
ATOM 557 C C . PHE A 1 85 ? 3.692 6.372 10.391 1.00 96.75 85 PHE A C 1
ATOM 559 O O . PHE A 1 85 ? 4.338 7.406 10.565 1.00 96.75 85 PHE A O 1
ATOM 566 N N . ARG A 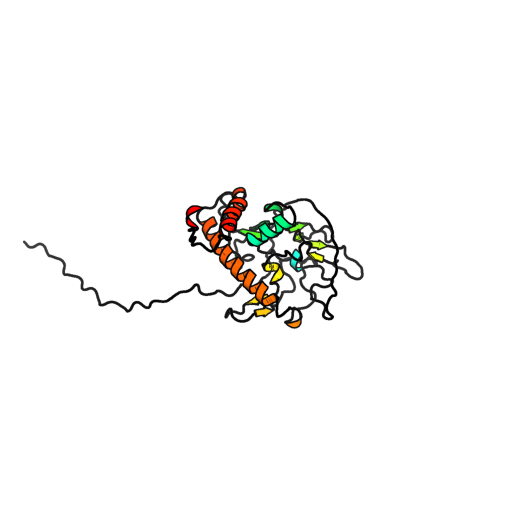1 86 ? 4.276 5.248 9.959 1.00 96.31 86 ARG A N 1
ATOM 567 C CA . ARG A 1 86 ? 5.694 5.216 9.589 1.00 96.31 86 ARG A CA 1
ATOM 568 C C . ARG A 1 86 ? 5.965 6.146 8.410 1.00 96.31 86 ARG A C 1
ATOM 570 O O . ARG A 1 86 ? 6.924 6.909 8.455 1.00 96.31 86 ARG A O 1
ATOM 577 N N . LEU A 1 87 ? 5.118 6.100 7.383 1.00 97.44 87 LEU A N 1
ATOM 578 C CA . LEU A 1 87 ? 5.263 6.922 6.183 1.00 97.44 87 LEU A CA 1
ATOM 579 C C . LEU A 1 87 ? 4.964 8.403 6.436 1.00 97.44 87 LEU A C 1
ATOM 581 O O . LEU A 1 87 ? 5.690 9.241 5.911 1.00 97.44 87 LEU A O 1
ATOM 585 N N . THR A 1 88 ? 3.951 8.751 7.235 1.00 97.56 88 THR A N 1
ATOM 586 C CA . THR A 1 88 ? 3.668 10.153 7.590 1.00 97.56 88 THR A CA 1
ATOM 587 C C . THR A 1 88 ? 4.846 10.761 8.341 1.00 97.56 88 THR A C 1
ATOM 589 O O . THR A 1 88 ? 5.286 11.853 7.993 1.00 97.56 88 THR A O 1
ATOM 592 N N . ARG A 1 89 ? 5.426 10.028 9.302 1.00 95.94 89 ARG A N 1
ATOM 593 C CA . ARG A 1 89 ? 6.616 10.466 10.042 1.00 95.94 89 ARG A CA 1
ATOM 594 C C . ARG A 1 89 ? 7.836 10.630 9.138 1.00 95.94 89 ARG A C 1
ATOM 596 O O . ARG A 1 89 ? 8.532 11.628 9.256 1.00 95.94 89 ARG A O 1
ATOM 603 N N . GLU A 1 90 ? 8.090 9.665 8.257 1.00 95.62 90 GLU A N 1
ATOM 604 C CA . GLU A 1 90 ? 9.244 9.712 7.350 1.00 95.62 90 GLU A CA 1
ATOM 605 C C . GLU A 1 90 ? 9.134 10.862 6.343 1.00 95.62 90 GLU A C 1
ATOM 607 O O . GLU A 1 90 ? 10.114 11.527 6.029 1.00 95.62 90 GLU A O 1
ATOM 612 N N . THR A 1 91 ? 7.935 11.083 5.806 1.00 96.12 91 THR A N 1
ATOM 613 C CA . THR A 1 91 ? 7.740 11.987 4.665 1.00 96.12 91 THR A CA 1
ATOM 614 C C . THR A 1 91 ? 7.236 13.373 5.057 1.00 96.12 91 THR A C 1
ATOM 616 O O . THR A 1 91 ? 7.145 14.241 4.193 1.00 96.12 91 THR A O 1
ATOM 619 N N . GLY A 1 92 ? 6.876 13.587 6.327 1.00 96.94 92 GLY A N 1
ATOM 620 C CA . GLY A 1 92 ? 6.257 14.826 6.809 1.00 96.94 92 GLY A CA 1
ATOM 621 C C . GLY A 1 92 ? 4.852 15.084 6.250 1.00 96.94 92 GLY A C 1
ATOM 622 O O . GLY A 1 92 ? 4.356 16.203 6.339 1.00 96.94 92 GLY A O 1
ATOM 623 N N . ARG A 1 93 ? 4.218 14.074 5.642 1.00 97.25 93 ARG A N 1
ATOM 624 C CA . ARG A 1 93 ? 2.895 14.178 5.009 1.00 97.25 93 ARG A CA 1
ATOM 625 C C . ARG A 1 93 ? 1.774 13.865 5.987 1.00 97.25 93 ARG A C 1
ATOM 627 O O . ARG A 1 93 ? 1.950 13.079 6.918 1.00 97.25 93 ARG A O 1
ATOM 634 N N . SER A 1 94 ? 0.591 14.414 5.732 1.00 97.88 94 SER A N 1
ATOM 635 C CA . SER A 1 94 ? -0.615 14.062 6.479 1.00 97.88 94 SER A CA 1
ATOM 636 C C . SER A 1 94 ? -1.097 12.641 6.162 1.00 97.88 94 SER A C 1
ATOM 638 O O . SER A 1 94 ? -0.760 12.047 5.134 1.00 97.88 94 SER A O 1
ATOM 640 N N . PHE A 1 95 ? -1.938 12.092 7.041 1.00 98.12 95 PHE A N 1
ATOM 641 C CA . PHE A 1 95 ? -2.502 10.747 6.894 1.00 98.12 95 PHE A CA 1
ATOM 642 C C . PHE A 1 95 ? -3.164 10.533 5.522 1.00 98.12 95 PHE A C 1
ATOM 644 O O . PHE A 1 95 ? -2.863 9.559 4.833 1.00 98.12 95 PHE A O 1
ATOM 651 N N . TRP A 1 96 ? -4.017 11.474 5.103 1.00 97.44 96 TRP A N 1
ATOM 652 C CA . TRP A 1 96 ? -4.782 11.388 3.853 1.00 97.44 96 TRP A CA 1
ATOM 653 C C . TRP A 1 96 ? -3.975 11.757 2.598 1.00 97.44 96 TRP A C 1
ATOM 655 O O . TRP A 1 96 ? -4.423 11.528 1.477 1.00 97.44 96 TRP A O 1
ATOM 665 N N . GLU A 1 97 ? -2.756 12.279 2.759 1.00 97.06 97 GLU A N 1
ATOM 666 C CA . GLU A 1 97 ? -1.786 12.367 1.664 1.00 97.06 97 GLU A CA 1
ATOM 667 C C . GLU A 1 97 ? -1.020 11.053 1.469 1.00 97.06 97 GLU A C 1
ATOM 669 O O . GLU A 1 97 ? -0.561 10.760 0.365 1.00 97.06 97 GLU A O 1
ATOM 674 N N . VAL A 1 98 ? -0.870 10.238 2.512 1.00 97.94 98 VAL A N 1
ATOM 675 C CA . VAL A 1 98 ? -0.202 8.933 2.416 1.00 97.94 98 VAL A CA 1
ATOM 676 C C . VAL A 1 98 ? -1.177 7.862 1.934 1.00 97.94 98 VAL A C 1
ATOM 678 O O . VAL A 1 98 ? -0.879 7.135 0.982 1.00 97.94 98 VAL A O 1
ATOM 681 N N . ALA A 1 99 ? -2.357 7.788 2.546 1.00 97.69 99 ALA A N 1
ATOM 682 C CA . ALA A 1 99 ? -3.352 6.757 2.286 1.00 97.69 99 ALA A CA 1
ATOM 683 C C . ALA A 1 99 ? -4.702 7.342 1.862 1.00 97.69 99 ALA A C 1
ATOM 685 O O . ALA A 1 99 ? -5.054 8.456 2.231 1.00 97.69 99 ALA A O 1
ATOM 686 N N . CYS A 1 100 ? -5.484 6.561 1.124 1.00 96.56 100 CYS A N 1
ATOM 687 C CA . CYS A 1 100 ? -6.844 6.913 0.746 1.00 96.56 100 CYS A CA 1
ATOM 688 C C . CYS A 1 100 ? -7.785 5.705 0.838 1.00 96.56 100 CYS A C 1
ATOM 690 O O . CYS A 1 100 ? -7.359 4.550 0.945 1.00 96.56 100 CYS A O 1
ATOM 692 N N . ARG A 1 101 ? -9.089 5.995 0.825 1.00 96.50 101 ARG A N 1
ATOM 693 C CA . ARG A 1 101 ? -10.159 4.993 0.834 1.00 96.50 101 ARG A CA 1
ATOM 694 C C . ARG A 1 101 ? -10.398 4.508 -0.588 1.00 96.50 101 ARG A C 1
ATOM 696 O O . ARG A 1 101 ? -10.812 5.292 -1.438 1.00 96.50 101 ARG A O 1
ATOM 703 N N . TRP A 1 102 ? -10.159 3.229 -0.839 1.00 94.75 102 TRP A N 1
ATOM 704 C CA . TRP A 1 102 ? -10.507 2.603 -2.107 1.00 94.75 102 TRP A CA 1
ATOM 705 C C . TRP A 1 102 ? -11.817 1.833 -1.966 1.00 94.75 102 TRP A C 1
ATOM 707 O O . TRP A 1 102 ? -11.885 0.956 -1.102 1.00 94.75 102 TRP A O 1
ATOM 717 N N . PRO A 1 103 ? -12.840 2.117 -2.790 1.00 94.25 103 PRO A N 1
ATOM 718 C CA . PRO A 1 103 ? -14.053 1.311 -2.833 1.00 94.25 103 PRO A CA 1
ATOM 719 C C . PRO A 1 103 ? -13.728 -0.139 -3.184 1.00 94.25 103 PRO A C 1
ATOM 721 O O . PRO A 1 103 ? -12.989 -0.410 -4.131 1.00 94.25 103 PRO A O 1
ATOM 724 N N . ASP A 1 104 ? -14.296 -1.070 -2.428 1.00 94.31 104 ASP A N 1
ATOM 725 C CA . ASP A 1 104 ? -14.046 -2.498 -2.578 1.00 94.31 104 ASP A CA 1
ATOM 726 C C . ASP A 1 104 ? -15.300 -3.339 -2.315 1.00 94.31 104 ASP A C 1
ATOM 728 O O . ASP A 1 104 ? -15.267 -4.353 -1.618 1.00 94.31 104 ASP A O 1
ATOM 732 N N . ALA A 1 105 ? -16.428 -2.921 -2.892 1.00 91.44 105 ALA A N 1
ATOM 733 C CA . ALA A 1 105 ? -17.714 -3.606 -2.738 1.00 91.44 105 ALA A CA 1
ATOM 734 C C . ALA A 1 105 ? -17.658 -5.099 -3.116 1.00 91.44 105 ALA A C 1
ATOM 736 O O . ALA A 1 105 ? -18.348 -5.923 -2.523 1.00 91.44 105 ALA A O 1
ATOM 737 N N . GLU A 1 106 ? -16.813 -5.459 -4.083 1.00 90.81 106 GLU A N 1
ATOM 738 C CA . GLU A 1 106 ? -16.657 -6.834 -4.567 1.00 90.81 106 GLU A CA 1
ATOM 739 C C . GLU A 1 106 ? -15.523 -7.612 -3.874 1.00 90.81 106 GLU A C 1
ATOM 741 O O . GLU A 1 106 ? -15.268 -8.767 -4.215 1.00 90.81 106 GLU A O 1
ATOM 746 N N . GLY A 1 107 ? -14.794 -6.996 -2.938 1.00 90.31 107 GLY A N 1
ATOM 747 C CA . GLY A 1 107 ? -13.656 -7.636 -2.278 1.00 90.31 107 GLY A CA 1
ATOM 748 C C . GLY A 1 107 ? -12.464 -7.915 -3.206 1.00 90.31 107 GLY A C 1
ATOM 749 O O . GLY A 1 107 ? -11.660 -8.809 -2.932 1.00 90.31 107 GLY A O 1
ATOM 750 N N . LYS A 1 108 ? -12.345 -7.194 -4.328 1.00 88.62 108 LYS A N 1
ATOM 751 C CA . LYS A 1 108 ? -11.281 -7.355 -5.334 1.00 88.62 108 LYS A CA 1
ATOM 752 C C . LYS A 1 108 ? -9.933 -6.806 -4.861 1.00 88.62 108 LYS A C 1
ATOM 754 O O . LYS A 1 108 ? -8.905 -7.313 -5.315 1.00 88.62 108 LYS A O 1
ATOM 759 N N . ILE A 1 109 ? -9.930 -5.804 -3.980 1.00 86.56 109 ILE A N 1
ATOM 760 C CA . ILE A 1 109 ? -8.733 -5.198 -3.376 1.00 86.56 109 ILE A CA 1
ATOM 761 C C . ILE A 1 109 ? -8.367 -5.937 -2.090 1.00 86.56 109 ILE A C 1
ATOM 763 O O . ILE A 1 109 ? -7.251 -6.436 -1.957 1.00 86.56 109 ILE A O 1
ATOM 767 N N . SER A 1 110 ? -9.314 -6.036 -1.155 1.00 83.88 110 SER A N 1
ATOM 768 C CA . SER A 1 110 ? -9.131 -6.686 0.144 1.00 83.88 110 SER A CA 1
ATOM 769 C C . SER A 1 110 ? -8.788 -8.150 -0.022 1.00 83.88 110 SER A C 1
ATOM 771 O O . SER A 1 110 ? -7.858 -8.639 0.611 1.00 83.88 110 SER A O 1
ATOM 773 N N . ARG A 1 111 ? -9.556 -8.856 -0.856 1.00 83.62 111 ARG A N 1
ATOM 774 C CA . ARG A 1 111 ? -9.445 -10.279 -1.177 1.00 83.62 111 ARG A CA 1
ATOM 775 C C . ARG A 1 111 ? -9.510 -11.236 -0.001 1.00 83.62 111 ARG A C 1
ATOM 777 O O . ARG A 1 111 ? -9.267 -12.414 -0.216 1.00 83.62 111 ARG A O 1
ATOM 784 N N . ARG A 1 112 ? -9.894 -10.778 1.200 1.00 82.62 112 ARG A N 1
ATOM 785 C CA . ARG A 1 112 ? -9.732 -11.428 2.531 1.00 82.62 112 ARG A CA 1
ATOM 786 C C . ARG A 1 112 ? -8.366 -11.208 3.210 1.00 82.62 112 ARG A C 1
ATOM 788 O O . ARG A 1 112 ? -8.134 -11.696 4.317 1.00 82.62 112 ARG A O 1
ATOM 795 N N . TYR A 1 113 ? -7.462 -10.461 2.582 1.00 86.94 113 TYR A N 1
ATOM 796 C CA . TYR A 1 113 ? -6.199 -10.023 3.166 1.00 86.94 113 TYR A CA 1
ATOM 797 C C . TYR A 1 113 ? -6.421 -8.771 4.007 1.00 86.94 113 TYR A C 1
ATOM 799 O O . TYR A 1 113 ? -6.361 -8.842 5.230 1.00 86.94 113 TYR A O 1
ATOM 807 N N . ALA A 1 114 ? -6.729 -7.647 3.365 1.00 94.44 114 ALA A N 1
ATOM 808 C CA . ALA A 1 114 ? -6.968 -6.399 4.073 1.00 94.44 114 ALA A CA 1
ATOM 809 C C . ALA A 1 114 ? -8.402 -6.352 4.626 1.00 94.44 114 ALA A C 1
ATOM 811 O O . ALA A 1 114 ? -9.320 -6.839 3.962 1.00 94.44 114 ALA A O 1
ATOM 812 N N . PRO A 1 115 ? -8.630 -5.800 5.828 1.00 96.50 115 PRO A N 1
ATOM 813 C CA . PRO A 1 115 ? -9.983 -5.588 6.317 1.00 96.50 115 PRO A CA 1
ATOM 814 C C . PRO A 1 115 ? -10.705 -4.496 5.524 1.00 96.50 115 PRO A C 1
ATOM 816 O O . PRO A 1 115 ? -10.093 -3.528 5.070 1.00 96.50 115 PRO A O 1
ATOM 819 N N . VAL A 1 116 ? -12.025 -4.637 5.435 1.00 96.94 116 VAL A N 1
ATOM 820 C CA . VAL A 1 116 ? -12.926 -3.581 4.967 1.00 96.94 116 VAL A CA 1
ATOM 821 C C . VAL A 1 116 ? -13.245 -2.634 6.126 1.00 96.94 116 VAL A C 1
ATOM 823 O O . VAL A 1 116 ? -13.464 -3.072 7.258 1.00 96.94 116 VAL A O 1
ATOM 826 N N . LEU A 1 117 ? -13.292 -1.341 5.830 1.00 97.50 117 LEU A N 1
ATOM 827 C CA . LEU A 1 117 ? -13.659 -0.252 6.724 1.00 97.50 117 LEU A CA 1
ATOM 828 C C . LEU A 1 117 ? -14.938 0.418 6.210 1.00 97.50 117 LEU A C 1
ATOM 830 O O . LEU A 1 117 ? -15.066 0.676 5.009 1.00 97.50 117 LEU A O 1
ATOM 834 N N . TYR A 1 118 ? -15.841 0.733 7.134 1.00 97.38 118 TYR A N 1
ATOM 835 C CA . TYR A 1 118 ? -17.040 1.535 6.892 1.00 97.38 118 TYR A CA 1
ATOM 836 C C . TYR A 1 118 ? -16.903 2.870 7.614 1.00 97.38 118 TYR A C 1
ATOM 838 O O . TYR A 1 118 ? -16.403 2.916 8.736 1.00 97.38 118 TYR A O 1
ATOM 846 N N . PHE A 1 119 ? -17.336 3.960 6.993 1.00 97.44 119 PHE A N 1
ATOM 847 C CA . PHE A 1 119 ? -17.231 5.302 7.564 1.00 97.44 119 PHE A CA 1
ATOM 848 C C . PHE A 1 119 ? -18.617 5.937 7.671 1.00 97.44 119 PHE A C 1
ATOM 850 O O . PHE A 1 119 ? -19.485 5.657 6.855 1.00 97.44 119 PHE A O 1
ATOM 857 N N . ALA A 1 120 ? -18.852 6.793 8.667 1.00 97.31 120 ALA A N 1
ATOM 858 C CA . ALA A 1 120 ? -20.173 7.397 8.874 1.00 97.31 120 ALA A CA 1
ATOM 859 C C . ALA A 1 120 ? -20.578 8.364 7.747 1.00 97.31 120 ALA A C 1
ATOM 861 O O . ALA A 1 120 ? -21.766 8.541 7.496 1.00 97.31 120 ALA A O 1
ATOM 862 N N . ASP A 1 121 ? -19.601 8.975 7.069 1.00 96.62 121 ASP A N 1
ATOM 863 C CA . ASP A 1 121 ? -19.827 9.834 5.903 1.00 96.62 121 ASP A CA 1
ATOM 864 C C . ASP A 1 121 ? -20.190 9.046 4.632 1.00 96.62 121 ASP A C 1
ATOM 866 O O . ASP A 1 121 ? -20.771 9.622 3.717 1.00 96.62 121 ASP A O 1
ATOM 870 N N . ASP A 1 122 ? -19.905 7.740 4.590 1.00 93.56 122 ASP A N 1
ATOM 871 C CA . ASP A 1 122 ? -20.335 6.832 3.521 1.00 93.56 122 ASP A CA 1
ATOM 872 C C . ASP A 1 122 ? -20.520 5.398 4.065 1.00 93.56 122 ASP A C 1
ATOM 874 O O . ASP A 1 122 ? -19.637 4.542 3.937 1.00 93.56 122 ASP A O 1
ATOM 878 N N . PRO A 1 123 ? -21.652 5.120 4.740 1.00 89.06 123 PRO A N 1
ATOM 879 C CA . PRO A 1 123 ? -21.827 3.887 5.506 1.00 89.06 123 PRO A CA 1
ATOM 880 C C . PRO A 1 123 ? -22.057 2.649 4.634 1.00 89.06 123 PRO A C 1
ATOM 882 O O . PRO A 1 123 ? -21.946 1.531 5.132 1.00 89.06 123 PRO A O 1
ATOM 885 N N . GLN A 1 124 ? -22.406 2.828 3.356 1.00 89.06 124 GLN A N 1
ATOM 886 C CA . GLN A 1 124 ? -22.661 1.723 2.427 1.00 89.06 124 GLN A CA 1
ATOM 887 C C . GLN A 1 124 ? -21.421 1.363 1.601 1.00 89.06 124 GLN A C 1
ATOM 889 O O . GLN A 1 124 ? -21.340 0.254 1.069 1.00 89.06 124 GLN A O 1
ATOM 894 N N . ALA A 1 125 ? -20.434 2.258 1.508 1.00 93.00 125 ALA A N 1
ATOM 895 C CA . ALA A 1 125 ? -19.186 1.952 0.834 1.00 93.00 125 ALA A CA 1
ATOM 896 C C . ALA A 1 125 ? -18.280 1.080 1.709 1.00 93.00 125 ALA A C 1
ATOM 898 O O . ALA A 1 125 ? -17.612 1.540 2.636 1.00 93.00 125 ALA A O 1
ATOM 899 N N . ALA A 1 126 ? -18.190 -0.197 1.346 1.00 95.50 126 ALA A N 1
ATOM 900 C CA . ALA A 1 126 ? -17.078 -1.042 1.750 1.00 95.50 126 ALA A CA 1
ATOM 901 C C . ALA A 1 126 ? -15.782 -0.461 1.169 1.00 95.50 126 ALA A C 1
ATOM 903 O O . ALA A 1 126 ? -15.623 -0.412 -0.053 1.00 95.50 126 ALA A O 1
ATOM 904 N N . THR A 1 127 ? -14.856 -0.022 2.024 1.00 96.94 127 THR A N 1
ATOM 905 C CA . THR A 1 127 ? -13.574 0.544 1.579 1.00 96.94 127 THR A CA 1
ATOM 906 C C . THR A 1 127 ? -12.376 -0.182 2.171 1.00 96.94 127 THR A C 1
ATOM 908 O O . THR A 1 127 ? -12.436 -0.721 3.272 1.00 96.94 127 THR A O 1
ATOM 911 N N . VAL A 1 128 ? -11.259 -0.181 1.451 1.00 97.19 128 VAL A N 1
ATOM 912 C CA . VAL A 1 128 ? -9.953 -0.629 1.946 1.00 97.19 128 VAL A CA 1
ATOM 913 C C . VAL A 1 128 ? -9.027 0.576 2.007 1.00 97.19 128 VAL A C 1
ATOM 915 O O . VAL A 1 128 ? -9.039 1.428 1.116 1.00 97.19 128 VAL A O 1
ATOM 918 N N . LEU A 1 129 ? -8.211 0.657 3.055 1.00 97.94 129 LEU A N 1
ATOM 919 C CA . LEU A 1 129 ? -7.171 1.674 3.143 1.00 97.94 129 LEU A CA 1
ATOM 920 C C . LEU A 1 129 ? -5.980 1.257 2.272 1.00 97.94 129 LEU A C 1
ATOM 922 O O . LEU A 1 129 ? -5.364 0.214 2.509 1.00 97.94 129 LEU A O 1
ATOM 926 N N . CYS A 1 130 ? -5.646 2.056 1.262 1.00 97.94 130 CYS A N 1
ATOM 927 C CA . CYS A 1 130 ? -4.492 1.803 0.399 1.00 97.94 130 CYS A CA 1
ATOM 928 C C . CYS A 1 130 ? -3.628 3.050 0.233 1.00 97.94 130 CYS A C 1
ATOM 930 O O . CYS A 1 130 ? -4.053 4.158 0.550 1.00 97.94 130 CYS A O 1
ATOM 932 N N . LEU A 1 131 ? -2.415 2.874 -0.294 1.00 97.44 131 LEU A N 1
ATOM 933 C CA . LEU A 1 131 ? -1.576 4.000 -0.694 1.00 97.44 131 LEU A CA 1
ATOM 934 C C . LEU A 1 131 ? -2.274 4.893 -1.724 1.00 97.44 131 LEU A C 1
ATOM 936 O O . LEU A 1 131 ? -2.948 4.413 -2.639 1.00 97.44 131 LEU A O 1
ATOM 940 N N . THR A 1 132 ? -2.052 6.200 -1.602 1.00 97.56 132 THR A N 1
ATOM 941 C CA . THR A 1 132 ? -2.622 7.167 -2.541 1.00 97.56 132 THR A CA 1
ATOM 942 C C . THR A 1 132 ? -1.949 7.079 -3.905 1.00 97.56 132 THR A C 1
ATOM 944 O O . THR A 1 132 ? -0.724 6.965 -4.017 1.00 97.56 132 THR A O 1
ATOM 947 N N . HIS A 1 133 ? -2.767 7.160 -4.954 1.00 96.25 133 HIS A N 1
ATOM 948 C CA . HIS A 1 133 ? -2.309 7.288 -6.330 1.00 96.25 133 HIS A CA 1
ATOM 949 C C . HIS A 1 133 ? -2.474 8.723 -6.834 1.00 96.25 133 HIS A C 1
ATOM 951 O O . HIS A 1 133 ? -3.385 9.443 -6.433 1.00 96.25 133 HIS A O 1
ATOM 957 N N . GLU A 1 134 ? -1.613 9.115 -7.763 1.00 96.19 134 GLU A N 1
ATOM 958 C CA . GLU A 1 134 ? -1.642 10.399 -8.458 1.00 96.19 134 GLU A CA 1
ATOM 959 C C . GLU A 1 134 ? -1.397 10.204 -9.963 1.00 96.19 134 GLU A C 1
ATOM 961 O O . GLU A 1 134 ? -0.899 9.148 -10.375 1.00 96.19 134 GLU A O 1
ATOM 966 N N . PRO A 1 135 ? -1.763 11.177 -10.816 1.00 97.00 135 PRO A N 1
ATOM 967 C CA . PRO A 1 135 ? -1.419 11.138 -12.232 1.00 97.00 135 PRO A CA 1
ATOM 968 C C . PRO A 1 135 ? 0.095 11.020 -12.444 1.00 97.00 135 PRO A C 1
ATOM 970 O O . PRO A 1 135 ? 0.885 11.646 -11.740 1.00 97.00 135 PRO A O 1
ATOM 973 N N . SER A 1 136 ? 0.502 10.214 -13.423 1.00 96.06 136 SER A N 1
ATOM 974 C CA . SER A 1 136 ? 1.904 10.156 -13.846 1.00 96.06 136 SER A CA 1
ATOM 975 C C . SER A 1 136 ? 2.237 11.366 -14.717 1.00 96.06 136 SER A C 1
ATOM 977 O O . SER A 1 136 ? 1.477 11.705 -15.624 1.00 96.06 136 SER A O 1
ATOM 979 N N . ALA A 1 137 ? 3.376 12.000 -14.445 1.00 94.00 137 ALA A N 1
ATOM 980 C CA . ALA A 1 137 ? 3.915 13.090 -15.246 1.00 94.00 137 ALA A CA 1
ATOM 981 C C . ALA A 1 137 ? 4.666 12.563 -16.479 1.00 94.00 137 ALA A C 1
ATOM 983 O O . ALA A 1 137 ? 4.672 13.222 -17.515 1.00 94.00 137 ALA A O 1
ATOM 984 N N . THR A 1 138 ? 5.278 11.376 -16.386 1.00 95.06 138 THR A N 1
ATOM 985 C CA . THR A 1 138 ? 6.085 10.803 -17.479 1.00 95.06 138 THR A CA 1
ATOM 986 C C . THR A 1 138 ? 5.308 9.877 -18.412 1.00 95.06 138 THR A C 1
ATOM 988 O O . THR A 1 138 ? 5.734 9.665 -19.545 1.00 95.06 138 THR A O 1
ATOM 991 N N . LEU A 1 139 ? 4.162 9.343 -17.974 1.00 92.94 139 LEU A N 1
ATOM 992 C CA . LEU A 1 139 ? 3.294 8.456 -18.755 1.00 92.94 139 LEU A CA 1
ATOM 993 C C . LEU A 1 139 ? 1.848 8.998 -18.744 1.00 92.94 139 LEU A C 1
ATOM 995 O O . LEU A 1 139 ? 1.036 8.570 -17.911 1.00 92.94 139 LEU A O 1
ATOM 999 N N . PRO A 1 140 ? 1.512 9.950 -19.640 1.00 93.19 140 PRO A N 1
ATOM 1000 C CA . PRO A 1 140 ? 0.203 10.600 -19.682 1.00 93.19 140 PRO A CA 1
ATOM 1001 C C . PRO A 1 140 ? -0.956 9.617 -19.841 1.00 93.19 140 PRO A C 1
ATOM 1003 O O . PRO A 1 140 ? -0.858 8.627 -20.554 1.00 93.19 140 PRO A O 1
ATOM 1006 N N . GLY A 1 141 ? -2.081 9.903 -19.184 1.00 92.62 141 GLY A N 1
ATOM 1007 C CA . GLY A 1 141 ? -3.231 8.993 -19.168 1.00 92.62 141 GLY A CA 1
ATOM 1008 C C . GLY A 1 141 ? -3.067 7.813 -18.207 1.00 92.62 141 GLY A C 1
ATOM 1009 O O . GLY A 1 141 ? -3.964 6.971 -18.122 1.00 92.62 141 GLY A O 1
ATOM 1010 N N . SER A 1 142 ? -1.966 7.776 -17.447 1.00 93.56 142 SER A N 1
ATOM 1011 C CA . SER A 1 142 ? -1.741 6.799 -16.391 1.00 93.56 142 SER A CA 1
ATOM 1012 C C . SER A 1 142 ? -1.706 7.411 -14.980 1.00 93.56 142 SER A C 1
ATOM 1014 O O . SER A 1 142 ? -1.790 8.623 -14.781 1.00 93.56 142 SER A O 1
ATOM 1016 N N . THR A 1 143 ? -1.603 6.545 -13.974 1.00 95.25 143 THR A N 1
ATOM 1017 C CA . THR A 1 143 ? -1.561 6.882 -12.545 1.00 95.25 143 THR A CA 1
ATOM 1018 C C . THR A 1 143 ? -0.495 6.035 -11.877 1.00 95.25 143 THR A C 1
ATOM 1020 O O . THR A 1 143 ? -0.276 4.893 -12.290 1.00 95.25 143 THR A O 1
ATOM 1023 N N . LYS A 1 144 ? 0.094 6.544 -10.803 1.00 95.81 144 LYS A N 1
ATOM 1024 C CA . LYS A 1 144 ? 1.111 5.867 -10.003 1.00 95.81 144 LYS A CA 1
ATOM 1025 C C . LYS A 1 144 ? 0.842 6.041 -8.520 1.00 95.81 144 LYS A C 1
ATOM 1027 O O . LYS A 1 144 ? 0.240 7.029 -8.123 1.00 95.81 144 LYS A O 1
ATOM 1032 N N . CYS A 1 145 ? 1.348 5.124 -7.710 1.00 96.69 145 CYS A N 1
ATOM 1033 C CA . CYS A 1 145 ? 1.571 5.349 -6.293 1.00 96.69 145 CYS A CA 1
ATOM 1034 C C . CYS A 1 145 ? 2.350 6.655 -6.112 1.00 96.69 145 CYS A C 1
ATOM 1036 O O . CYS A 1 145 ? 3.352 6.880 -6.794 1.00 96.69 145 CYS A O 1
ATOM 1038 N N . ARG A 1 146 ? 1.909 7.497 -5.179 1.00 96.75 146 ARG A N 1
ATOM 1039 C CA . ARG A 1 146 ? 2.523 8.800 -4.891 1.00 96.75 146 ARG A CA 1
ATOM 1040 C C . ARG A 1 146 ? 4.023 8.724 -4.612 1.00 96.75 146 ARG A C 1
ATOM 1042 O O . ARG A 1 146 ? 4.769 9.628 -4.964 1.00 96.75 146 ARG A O 1
ATOM 1049 N N . PHE A 1 147 ? 4.487 7.629 -4.018 1.00 96.69 147 PHE A N 1
ATOM 1050 C CA . PHE A 1 147 ? 5.904 7.448 -3.707 1.00 96.69 147 PHE A CA 1
ATOM 1051 C C . PHE A 1 147 ? 6.740 6.921 -4.878 1.00 96.69 147 PHE A C 1
ATOM 1053 O O . PHE A 1 147 ? 7.931 6.669 -4.700 1.00 96.69 147 PHE A O 1
ATOM 1060 N N . LEU A 1 148 ? 6.155 6.716 -6.062 1.00 96.06 148 LEU A N 1
ATOM 1061 C CA . LEU A 1 148 ? 6.915 6.342 -7.248 1.00 96.06 148 LEU A CA 1
ATOM 1062 C C . LEU A 1 148 ? 7.621 7.571 -7.831 1.00 96.06 148 LEU A C 1
ATOM 1064 O O . LEU A 1 148 ? 6.971 8.497 -8.325 1.00 96.06 148 LEU A O 1
ATOM 1068 N N . GLN A 1 149 ? 8.950 7.531 -7.818 1.00 95.31 149 GLN A N 1
ATOM 1069 C CA . GLN A 1 149 ? 9.815 8.402 -8.603 1.00 95.31 149 GLN A CA 1
ATOM 1070 C C . GLN A 1 149 ? 9.975 7.775 -9.986 1.00 95.31 149 GLN A C 1
ATOM 1072 O O . GLN A 1 149 ? 10.314 6.598 -10.094 1.00 95.31 149 GLN A O 1
ATOM 1077 N N . GLU A 1 150 ? 9.688 8.535 -11.033 1.00 95.12 150 GLU A N 1
ATOM 1078 C CA . GLU A 1 150 ? 9.683 8.057 -12.415 1.00 95.12 150 GLU A CA 1
ATOM 1079 C C . GLU A 1 150 ? 10.648 8.872 -13.270 1.00 95.12 150 GLU A C 1
ATOM 1081 O O . GLU A 1 150 ? 10.770 10.084 -13.092 1.00 95.12 150 GLU A O 1
ATOM 1086 N N . THR A 1 151 ? 11.307 8.208 -14.213 1.00 94.50 151 THR A N 1
ATOM 1087 C CA . THR A 1 151 ? 12.061 8.863 -15.283 1.00 94.50 151 THR A CA 1
ATOM 1088 C C . THR A 1 151 ? 11.263 8.803 -16.592 1.00 94.50 151 THR A C 1
ATOM 1090 O O . THR A 1 151 ? 10.428 7.904 -16.768 1.00 94.50 151 THR A O 1
ATOM 1093 N N . PRO A 1 152 ? 11.445 9.771 -17.508 1.00 94.31 152 PRO A N 1
ATOM 1094 C CA . PRO A 1 152 ? 10.824 9.717 -18.826 1.00 94.31 152 PRO A CA 1
ATOM 1095 C C . PRO A 1 152 ? 11.286 8.501 -19.644 1.00 94.31 152 PRO A C 1
ATOM 1097 O O . PRO A 1 152 ? 12.411 8.034 -19.460 1.00 94.31 152 PRO A O 1
ATOM 1100 N N . PRO A 1 153 ? 10.458 8.011 -20.581 1.00 93.31 153 PRO A N 1
ATOM 1101 C CA . PRO A 1 153 ? 10.894 7.044 -21.580 1.00 93.31 153 PRO A CA 1
ATOM 1102 C C . PRO A 1 153 ? 12.125 7.503 -22.372 1.00 93.31 153 PRO A C 1
ATOM 1104 O O . PRO A 1 153 ? 12.196 8.652 -22.807 1.00 93.31 153 PRO A O 1
ATOM 1107 N N . THR A 1 154 ? 13.059 6.582 -22.604 1.00 93.50 154 THR A N 1
ATOM 1108 C CA . THR A 1 154 ? 14.230 6.755 -23.481 1.00 93.50 154 THR A CA 1
ATOM 1109 C C . THR A 1 154 ? 14.258 5.661 -24.552 1.00 93.50 154 THR A C 1
ATOM 1111 O O . THR A 1 154 ? 13.404 4.772 -24.552 1.00 93.50 154 THR A O 1
ATOM 1114 N N . ALA A 1 155 ? 15.225 5.706 -25.474 1.00 92.94 155 ALA A N 1
ATOM 1115 C CA . ALA A 1 155 ? 15.403 4.643 -26.465 1.00 92.94 155 ALA A CA 1
ATOM 1116 C C . ALA A 1 155 ? 15.756 3.296 -25.801 1.00 92.94 155 ALA A C 1
ATOM 1118 O O . ALA A 1 155 ? 15.263 2.250 -26.214 1.00 92.94 155 ALA A O 1
ATOM 1119 N N . GLU A 1 156 ? 16.558 3.338 -24.737 1.00 90.50 156 GLU A N 1
ATOM 1120 C CA . GLU A 1 156 ? 16.985 2.182 -23.944 1.00 90.50 156 GLU A CA 1
ATOM 1121 C C . GLU A 1 156 ? 15.867 1.701 -23.013 1.00 90.50 156 GLU A C 1
ATOM 1123 O O . GLU A 1 156 ? 15.704 0.503 -22.795 1.00 90.50 156 GLU A O 1
ATOM 1128 N N . ASN A 1 157 ? 15.073 2.637 -22.483 1.00 89.38 157 ASN A N 1
ATOM 1129 C CA . ASN A 1 157 ? 13.982 2.373 -21.553 1.00 89.38 157 ASN A CA 1
ATOM 1130 C C . ASN A 1 157 ? 12.670 2.943 -22.110 1.00 89.38 157 ASN A C 1
ATOM 1132 O O . ASN A 1 157 ? 12.213 3.992 -21.649 1.00 89.38 157 ASN A O 1
ATOM 1136 N N . PRO A 1 158 ? 12.001 2.263 -23.060 1.00 88.25 158 PRO A N 1
ATOM 1137 C CA . PRO A 1 158 ? 10.821 2.798 -23.754 1.00 88.25 158 PRO A CA 1
ATOM 1138 C C . PRO A 1 158 ? 9.596 3.015 -22.849 1.00 88.25 158 PRO A C 1
ATOM 1140 O O . PRO A 1 158 ? 8.589 3.571 -23.281 1.00 88.25 158 PRO A O 1
ATOM 1143 N N . ARG A 1 159 ? 9.659 2.577 -21.586 1.00 88.25 159 ARG A N 1
ATOM 1144 C CA . ARG A 1 159 ? 8.627 2.800 -20.557 1.00 88.25 159 ARG A CA 1
ATOM 1145 C C . ARG A 1 159 ? 9.099 3.703 -19.416 1.00 88.25 159 ARG A C 1
ATOM 1147 O O . ARG A 1 159 ? 8.360 3.889 -18.451 1.00 88.25 159 ARG A O 1
ATOM 1154 N N . GLY A 1 160 ? 10.309 4.245 -19.531 1.00 91.94 160 GLY A N 1
ATOM 1155 C CA . GLY A 1 160 ? 11.027 4.892 -18.441 1.00 91.94 160 GLY A CA 1
ATOM 1156 C C . GLY A 1 160 ? 11.449 3.894 -17.366 1.00 91.94 160 GLY A C 1
ATOM 1157 O O . GLY A 1 160 ? 11.230 2.686 -17.481 1.00 91.94 160 GLY A O 1
ATOM 1158 N N . THR A 1 161 ? 12.034 4.415 -16.298 1.00 93.31 161 THR A N 1
ATOM 1159 C CA . THR A 1 161 ? 12.379 3.658 -15.091 1.00 93.31 161 THR A CA 1
ATOM 1160 C C . THR A 1 161 ? 11.604 4.194 -13.893 1.00 93.31 161 THR A C 1
ATOM 1162 O O . THR A 1 161 ? 11.077 5.311 -13.907 1.00 93.31 161 THR A O 1
ATOM 1165 N N . GLY A 1 162 ? 11.478 3.373 -12.856 1.00 92.62 162 GLY A N 1
ATOM 1166 C CA . GLY A 1 162 ? 10.746 3.709 -11.648 1.00 92.62 162 GLY A CA 1
ATOM 1167 C C . GLY A 1 162 ? 11.479 3.255 -10.394 1.00 92.62 162 GLY A C 1
ATOM 1168 O O . GLY A 1 162 ? 11.920 2.114 -10.306 1.00 92.62 162 GLY A O 1
ATOM 1169 N N . ARG A 1 163 ? 11.556 4.131 -9.390 1.00 92.19 163 ARG A N 1
ATOM 1170 C CA . ARG A 1 163 ? 12.120 3.828 -8.070 1.00 92.19 163 ARG A CA 1
ATOM 1171 C C . ARG A 1 163 ? 11.153 4.250 -6.972 1.00 92.19 163 ARG A C 1
ATOM 1173 O O . ARG A 1 163 ? 10.520 5.300 -7.043 1.00 92.19 163 ARG A O 1
ATOM 1180 N N . CYS A 1 164 ? 11.036 3.441 -5.925 1.00 93.00 164 CYS A N 1
ATOM 1181 C CA . CYS A 1 164 ? 10.271 3.842 -4.749 1.00 93.00 164 CYS A CA 1
ATOM 1182 C C . CYS A 1 164 ? 11.062 4.887 -3.947 1.00 93.00 164 CYS A C 1
ATOM 1184 O O . CYS A 1 164 ? 12.127 4.575 -3.420 1.00 93.00 164 CYS A O 1
ATOM 1186 N N . GLY A 1 165 ? 10.520 6.096 -3.802 1.00 93.81 165 GLY A N 1
ATOM 1187 C CA . GLY A 1 165 ? 11.122 7.173 -3.009 1.00 93.81 165 GLY A CA 1
ATOM 1188 C C . GLY A 1 165 ? 11.145 6.905 -1.500 1.00 93.81 165 GLY A C 1
ATOM 1189 O O . GLY A 1 165 ? 11.804 7.624 -0.765 1.00 93.81 165 GLY A O 1
ATOM 1190 N N . VAL A 1 166 ? 10.455 5.857 -1.038 1.00 94.38 166 VAL A N 1
ATOM 1191 C CA . VAL A 1 166 ? 10.424 5.409 0.365 1.00 94.38 166 VAL A CA 1
ATOM 1192 C C . VAL A 1 166 ? 10.893 3.958 0.493 1.00 94.38 166 VAL A C 1
ATOM 1194 O O . VAL A 1 166 ? 10.331 3.188 1.264 1.00 94.38 166 VAL A O 1
ATOM 1197 N N . TYR A 1 167 ? 11.895 3.538 -0.291 1.00 89.19 167 TYR A N 1
ATOM 1198 C CA . TYR A 1 167 ? 12.277 2.122 -0.427 1.00 89.19 167 TYR A CA 1
ATOM 1199 C C . TYR A 1 167 ? 12.510 1.398 0.916 1.00 89.19 167 TYR A C 1
ATOM 1201 O O . TYR A 1 167 ? 11.975 0.308 1.129 1.00 89.19 167 TYR A O 1
ATOM 1209 N N . GLY A 1 168 ? 13.232 2.029 1.849 1.00 88.38 168 GLY A N 1
ATOM 1210 C CA . GLY A 1 168 ? 13.475 1.483 3.193 1.00 88.38 168 GLY A CA 1
ATOM 1211 C C . GLY A 1 168 ? 12.246 1.486 4.112 1.00 88.38 168 GLY A C 1
ATOM 1212 O O . GLY A 1 168 ? 12.192 0.721 5.066 1.00 88.38 168 GLY A O 1
ATOM 1213 N N . GLN A 1 169 ? 11.230 2.295 3.801 1.00 93.94 169 GLN A N 1
ATOM 1214 C CA . GLN A 1 169 ? 10.006 2.446 4.598 1.00 93.94 169 GLN A CA 1
ATOM 1215 C C . GLN A 1 169 ? 8.751 1.893 3.912 1.00 93.94 169 GLN A C 1
ATOM 1217 O O . GLN A 1 169 ? 7.639 2.080 4.424 1.00 93.94 169 GLN A O 1
ATOM 1222 N N . ARG A 1 170 ? 8.921 1.195 2.776 1.00 94.19 170 ARG A N 1
ATOM 1223 C CA . ARG A 1 170 ? 7.851 0.570 1.979 1.00 94.19 170 ARG A CA 1
ATOM 1224 C C . ARG A 1 170 ? 6.830 -0.113 2.885 1.00 94.19 170 ARG A C 1
ATOM 1226 O O . ARG A 1 170 ? 7.256 -0.765 3.837 1.00 94.19 170 ARG A O 1
ATOM 1233 N N . PRO A 1 171 ? 5.516 -0.020 2.612 1.00 95.50 171 PRO A N 1
ATOM 1234 C CA . PRO A 1 171 ? 4.519 -0.762 3.375 1.00 95.50 171 PRO A CA 1
ATOM 1235 C C . PRO A 1 171 ? 4.830 -2.251 3.452 1.00 95.50 171 PRO A C 1
ATOM 1237 O O . PRO A 1 171 ? 5.461 -2.801 2.543 1.00 95.50 171 PRO A O 1
ATOM 1240 N N . ALA A 1 172 ? 4.333 -2.916 4.491 1.00 94.50 172 ALA A N 1
ATOM 1241 C CA . ALA A 1 172 ? 4.554 -4.347 4.677 1.00 94.50 172 ALA A CA 1
ATOM 1242 C C . ALA A 1 172 ? 4.106 -5.173 3.451 1.00 94.50 172 ALA A C 1
ATOM 1244 O O . ALA A 1 172 ? 4.816 -6.082 3.020 1.00 94.50 172 ALA A O 1
ATOM 1245 N N . SER A 1 173 ? 2.995 -4.783 2.816 1.00 93.44 173 SER A N 1
ATOM 1246 C CA . SER A 1 173 ? 2.500 -5.380 1.565 1.00 93.44 173 SER A CA 1
ATOM 1247 C C . SER A 1 173 ? 3.477 -5.242 0.385 1.00 93.44 173 SER A C 1
ATOM 1249 O O . SER A 1 173 ? 3.547 -6.128 -0.456 1.00 93.44 173 SER A O 1
ATOM 1251 N N . CYS A 1 174 ? 4.241 -4.146 0.308 1.00 94.00 174 CYS A N 1
ATOM 1252 C CA . CYS A 1 174 ? 5.237 -3.941 -0.751 1.00 94.00 174 CYS A CA 1
ATOM 1253 C C . CYS A 1 174 ? 6.539 -4.700 -0.487 1.00 94.00 174 CYS A C 1
ATOM 1255 O O . CYS A 1 174 ? 7.169 -5.149 -1.437 1.00 94.00 174 CYS A O 1
ATOM 1257 N N . ARG A 1 175 ? 6.963 -4.803 0.778 1.00 92.50 175 ARG A N 1
ATOM 1258 C CA . ARG A 1 175 ? 8.186 -5.531 1.157 1.00 92.50 175 ARG A CA 1
ATOM 1259 C C . ARG A 1 175 ? 8.033 -7.037 0.972 1.00 92.50 175 ARG A C 1
ATOM 1261 O O . ARG A 1 175 ? 8.912 -7.693 0.443 1.00 92.50 175 ARG A O 1
ATOM 1268 N N . SER A 1 176 ? 6.858 -7.553 1.321 1.00 93.75 176 SER A N 1
ATOM 1269 C CA . SER A 1 176 ? 6.537 -8.973 1.179 1.00 93.75 176 SER A CA 1
ATOM 1270 C C . SER A 1 176 ? 6.172 -9.399 -0.245 1.00 93.75 176 SER A C 1
ATOM 1272 O O . SER A 1 176 ? 5.981 -10.585 -0.475 1.00 93.75 176 SER A O 1
ATOM 1274 N N . PHE A 1 177 ? 6.073 -8.488 -1.217 1.00 92.19 177 PHE A N 1
ATOM 1275 C CA . PHE A 1 177 ? 5.806 -8.847 -2.611 1.00 92.19 177 PHE A CA 1
ATOM 1276 C C . PHE A 1 177 ? 7.061 -9.453 -3.273 1.00 92.19 177 PHE A C 1
ATOM 1278 O O . PHE A 1 177 ? 8.137 -8.882 -3.116 1.00 92.19 177 PHE A O 1
ATOM 1285 N N . PRO A 1 178 ? 6.952 -10.541 -4.062 1.00 92.81 178 PRO A N 1
ATOM 1286 C CA . PRO A 1 178 ? 5.739 -11.249 -4.496 1.00 92.81 178 PRO A CA 1
ATOM 1287 C C . PRO A 1 178 ? 5.421 -12.489 -3.641 1.00 92.81 178 PRO A C 1
ATOM 1289 O O . PRO A 1 178 ? 4.865 -13.464 -4.137 1.00 92.81 178 PRO A O 1
ATOM 1292 N N . LEU A 1 179 ? 5.838 -12.539 -2.385 1.00 94.69 179 LEU A N 1
ATOM 1293 C CA . LEU A 1 179 ? 5.704 -13.731 -1.560 1.00 94.69 179 LEU A CA 1
ATOM 1294 C C . LEU A 1 179 ? 4.298 -13.910 -0.998 1.00 94.69 179 LEU A C 1
ATOM 1296 O O . LEU A 1 179 ? 3.543 -12.967 -0.764 1.00 94.69 179 LEU A O 1
ATOM 1300 N N . ARG A 1 180 ? 3.965 -15.170 -0.724 1.00 93.31 180 ARG A N 1
ATOM 1301 C CA . ARG A 1 180 ? 2.789 -15.560 0.051 1.00 93.31 180 ARG A CA 1
ATOM 1302 C C . ARG A 1 180 ? 3.068 -16.814 0.860 1.00 93.31 180 ARG A C 1
ATOM 1304 O O . ARG A 1 180 ? 3.921 -17.624 0.497 1.00 93.31 180 ARG A O 1
ATOM 1311 N N . PHE A 1 181 ? 2.281 -17.018 1.909 1.00 93.00 181 PHE A N 1
ATOM 1312 C CA . PHE A 1 181 ? 2.205 -18.329 2.536 1.00 93.00 181 PHE A CA 1
ATOM 1313 C C . PHE A 1 181 ? 1.461 -19.306 1.618 1.00 93.00 181 PHE A C 1
ATOM 1315 O O . PHE A 1 181 ? 0.511 -18.938 0.920 1.00 93.00 181 PHE A O 1
ATOM 1322 N N . ALA A 1 182 ? 1.897 -20.560 1.617 1.00 91.62 182 ALA A N 1
ATOM 1323 C CA . ALA A 1 182 ? 1.152 -21.670 1.052 1.00 91.62 182 ALA A CA 1
ATOM 1324 C C . ALA A 1 182 ? -0.178 -21.868 1.801 1.00 91.62 182 ALA A C 1
ATOM 1326 O O . ALA A 1 182 ? -0.417 -21.274 2.853 1.00 91.62 182 ALA A O 1
ATOM 1327 N N . SER A 1 183 ? -1.061 -22.703 1.250 1.00 87.44 183 SER A N 1
ATOM 1328 C CA . SER A 1 183 ? -2.386 -22.963 1.830 1.00 87.44 183 SER A CA 1
ATOM 1329 C C . SER A 1 183 ? -2.333 -23.519 3.254 1.00 87.44 183 SER A C 1
ATOM 1331 O O . SER A 1 183 ? -3.254 -23.281 4.024 1.00 87.44 183 SER A O 1
ATOM 1333 N N . ASP A 1 184 ? -1.259 -24.231 3.593 1.00 88.88 184 ASP A N 1
ATOM 1334 C CA . ASP A 1 184 ? -0.991 -24.779 4.926 1.00 88.88 184 ASP A CA 1
ATOM 1335 C C . ASP A 1 184 ? -0.423 -23.743 5.914 1.00 88.88 184 ASP A C 1
ATOM 1337 O O . ASP A 1 184 ? -0.327 -24.010 7.105 1.00 88.88 184 ASP A O 1
ATOM 1341 N N . GLY A 1 185 ? -0.045 -22.552 5.440 1.00 86.94 185 GLY A N 1
ATOM 1342 C CA . GLY A 1 185 ? 0.543 -21.500 6.261 1.00 86.94 185 GLY A CA 1
ATOM 1343 C C . GLY A 1 185 ? 2.000 -21.724 6.679 1.00 86.94 185 GLY A C 1
ATOM 1344 O O . GLY A 1 185 ? 2.552 -20.836 7.324 1.00 86.94 185 GLY A O 1
ATOM 1345 N N . HIS A 1 186 ? 2.622 -22.850 6.317 1.00 86.38 186 HIS A N 1
ATOM 1346 C CA . HIS A 1 186 ? 3.954 -23.241 6.794 1.00 86.38 186 HIS A CA 1
ATOM 1347 C C . HIS A 1 186 ? 5.070 -22.918 5.804 1.00 86.38 186 HIS A C 1
ATOM 1349 O O . HIS A 1 186 ? 6.192 -22.628 6.211 1.00 86.38 186 HIS A O 1
ATOM 1355 N N . LEU A 1 187 ? 4.771 -22.955 4.505 1.00 91.25 187 LEU A N 1
ATOM 1356 C CA . LEU A 1 187 ? 5.756 -22.678 3.461 1.00 91.25 187 LEU A CA 1
ATOM 1357 C C . LEU A 1 187 ? 5.569 -21.283 2.875 1.00 91.25 187 LEU A C 1
ATOM 1359 O O . LEU A 1 187 ? 4.445 -20.841 2.640 1.00 91.25 187 LEU A O 1
ATOM 1363 N N . VAL A 1 188 ? 6.680 -20.619 2.569 1.00 93.38 188 VAL A N 1
ATOM 1364 C CA . VAL A 1 188 ? 6.694 -19.390 1.772 1.00 93.38 188 VAL A CA 1
ATOM 1365 C C . VAL A 1 188 ? 6.871 -19.767 0.307 1.00 93.38 188 VAL A C 1
ATOM 1367 O O . VAL A 1 188 ? 7.697 -20.611 -0.033 1.00 93.38 188 VAL A O 1
ATOM 1370 N N . LYS A 1 189 ? 6.062 -19.173 -0.569 1.00 94.56 189 LYS A N 1
ATOM 1371 C CA . LYS A 1 189 ? 6.112 -19.399 -2.015 1.00 94.56 189 LYS A CA 1
ATOM 1372 C C . LYS A 1 189 ? 6.140 -18.067 -2.744 1.00 94.56 189 LYS A C 1
ATOM 1374 O O . LYS A 1 189 ? 5.415 -17.142 -2.374 1.00 94.56 189 LYS A O 1
ATOM 1379 N N . VAL A 1 190 ? 6.914 -18.014 -3.822 1.00 93.44 190 VAL A N 1
ATOM 1380 C CA . VAL A 1 190 ? 6.821 -16.944 -4.816 1.00 93.44 190 VAL A CA 1
ATOM 1381 C C . VAL A 1 190 ? 5.459 -17.047 -5.490 1.00 93.44 190 VAL A C 1
ATOM 1383 O O . VAL A 1 190 ? 5.040 -18.119 -5.936 1.00 93.44 190 VAL A O 1
ATOM 1386 N N . HIS A 1 191 ? 4.712 -15.953 -5.471 1.00 88.75 191 HIS A N 1
ATOM 1387 C CA . HIS A 1 191 ? 3.433 -15.874 -6.145 1.00 88.75 191 HIS A CA 1
ATOM 1388 C C . HIS A 1 191 ? 3.634 -15.695 -7.652 1.00 88.75 191 HIS A C 1
ATOM 1390 O O . HIS A 1 191 ? 4.538 -14.982 -8.081 1.00 88.75 191 HIS A O 1
ATOM 1396 N N . ASP A 1 192 ? 2.760 -16.314 -8.445 1.00 87.81 192 ASP A N 1
ATOM 1397 C CA . ASP A 1 192 ? 2.730 -16.105 -9.889 1.00 87.81 192 ASP A CA 1
ATOM 1398 C C . ASP A 1 192 ? 2.159 -14.715 -10.194 1.00 87.81 192 ASP A C 1
ATOM 1400 O O . ASP A 1 192 ? 0.954 -14.474 -10.095 1.00 87.81 192 ASP A O 1
ATOM 1404 N N . VAL A 1 193 ? 3.050 -13.767 -10.476 1.00 88.88 193 VAL A N 1
ATOM 1405 C CA . VAL A 1 193 ? 2.679 -12.379 -10.741 1.00 88.88 193 VAL A CA 1
ATOM 1406 C C . VAL A 1 193 ? 2.109 -12.291 -12.159 1.00 88.88 193 VAL A C 1
ATOM 1408 O O . VAL A 1 193 ? 2.832 -12.569 -13.116 1.00 88.88 193 VAL A O 1
ATOM 1411 N N . PRO A 1 194 ? 0.846 -11.856 -12.339 1.00 88.50 194 PRO A N 1
ATOM 1412 C CA . PRO A 1 194 ? 0.262 -11.746 -13.670 1.00 88.50 194 PRO A CA 1
ATOM 1413 C C . PRO A 1 194 ? 1.001 -10.701 -14.515 1.00 88.50 194 PRO A C 1
ATOM 1415 O O . PRO A 1 194 ? 1.686 -9.826 -13.995 1.00 88.50 194 PRO A O 1
ATOM 1418 N N . ALA A 1 195 ? 0.792 -10.708 -15.832 1.00 87.12 195 ALA A N 1
ATOM 1419 C CA . ALA A 1 195 ? 1.375 -9.685 -16.706 1.00 87.12 195 ALA A CA 1
ATOM 1420 C C . ALA A 1 195 ? 0.820 -8.269 -16.440 1.00 87.12 195 ALA A C 1
ATOM 1422 O O . ALA A 1 195 ? 1.463 -7.279 -16.779 1.00 87.12 195 ALA A O 1
ATOM 1423 N N . ARG A 1 196 ? -0.381 -8.150 -15.855 1.00 84.44 196 ARG A N 1
ATOM 1424 C CA . ARG A 1 196 ? -1.048 -6.876 -15.533 1.00 84.44 196 ARG A CA 1
ATOM 1425 C C . ARG A 1 196 ? -1.780 -6.980 -14.203 1.00 84.44 196 ARG A C 1
ATOM 1427 O O . ARG A 1 196 ? -2.311 -8.038 -13.886 1.00 84.44 196 ARG A O 1
ATOM 1434 N N . GLY A 1 197 ? -1.839 -5.877 -13.454 1.00 79.50 197 GLY A N 1
ATOM 1435 C CA . GLY A 1 197 ? -2.491 -5.805 -12.137 1.00 79.50 197 GLY A CA 1
ATOM 1436 C C . GLY A 1 197 ? -3.815 -5.033 -12.102 1.00 79.50 197 GLY A C 1
ATOM 1437 O O . GLY A 1 197 ? -4.406 -4.891 -11.035 1.00 79.50 197 GLY A O 1
ATOM 1438 N N . ARG A 1 198 ? -4.301 -4.532 -13.244 1.00 82.88 198 ARG A N 1
ATOM 1439 C CA . ARG A 1 198 ? -5.626 -3.900 -13.376 1.00 82.88 198 ARG A CA 1
ATOM 1440 C C . ARG A 1 198 ? -6.161 -3.978 -14.804 1.00 82.88 198 ARG A C 1
ATOM 1442 O O . ARG A 1 198 ? -5.389 -4.152 -15.746 1.00 82.88 198 ARG A O 1
ATOM 1449 N N . SER A 1 199 ? -7.475 -3.846 -14.960 1.00 72.00 199 SER A N 1
ATOM 1450 C CA . SER A 1 199 ? -8.152 -3.787 -16.249 1.00 72.00 199 SER A CA 1
ATOM 1451 C C . SER A 1 199 ? -7.769 -2.475 -16.929 1.00 72.00 199 SER A C 1
ATOM 1453 O O . SER A 1 199 ? -8.176 -1.390 -16.514 1.00 72.00 199 SER A O 1
ATOM 1455 N N . GLY A 1 200 ? -6.912 -2.567 -17.933 1.00 74.25 200 GLY A N 1
ATOM 1456 C CA . GLY A 1 200 ? -6.422 -1.423 -18.679 1.00 74.25 200 GLY A CA 1
ATOM 1457 C C . GLY A 1 200 ? -5.369 -1.868 -19.678 1.00 74.25 200 GLY A C 1
ATOM 1458 O O . GLY A 1 200 ? -4.499 -2.681 -19.365 1.00 74.25 200 GLY A O 1
ATOM 1459 N N . THR A 1 201 ? -5.450 -1.331 -20.888 1.00 83.81 201 THR A N 1
ATOM 1460 C CA . THR A 1 201 ? -4.526 -1.662 -21.979 1.00 83.81 201 THR A CA 1
ATOM 1461 C C . THR A 1 201 ? -3.277 -0.790 -21.972 1.00 83.81 201 THR A C 1
ATOM 1463 O O . THR A 1 201 ? -2.318 -1.103 -22.671 1.00 83.81 201 THR A O 1
ATOM 1466 N N . HIS A 1 202 ? -3.238 0.272 -21.158 1.00 90.94 202 HIS A N 1
ATOM 1467 C CA . HIS A 1 202 ? -2.083 1.163 -21.111 1.00 90.94 202 HIS A CA 1
ATOM 1468 C C . HIS A 1 202 ? -0.817 0.379 -20.700 1.00 90.94 202 HIS A C 1
ATOM 1470 O O . HIS A 1 202 ? -0.827 -0.286 -19.659 1.00 90.94 202 HIS A O 1
ATOM 1476 N N . PRO A 1 203 ? 0.290 0.473 -21.464 1.00 90.56 203 PRO A N 1
ATOM 1477 C CA . PRO A 1 203 ? 1.540 -0.239 -21.170 1.00 90.56 203 PRO A CA 1
ATOM 1478 C C . PRO A 1 203 ? 2.168 0.065 -19.803 1.00 90.56 203 PRO A C 1
ATOM 1480 O O . PRO A 1 203 ? 2.930 -0.741 -19.288 1.00 90.56 203 PRO A O 1
ATOM 1483 N N . ALA A 1 204 ? 1.813 1.195 -19.181 1.00 91.00 204 ALA A N 1
ATOM 1484 C CA . ALA A 1 204 ? 2.269 1.587 -17.851 1.00 91.00 204 ALA A CA 1
ATOM 1485 C C . ALA A 1 204 ? 1.774 0.642 -16.738 1.00 91.00 204 ALA A C 1
ATOM 1487 O O . ALA A 1 204 ? 2.255 0.715 -15.613 1.00 91.00 204 ALA A O 1
ATOM 1488 N N . TYR A 1 205 ? 0.783 -0.209 -17.029 1.00 92.06 205 TYR A N 1
ATOM 1489 C CA . TYR A 1 205 ? 0.215 -1.177 -16.085 1.00 92.06 205 TYR A CA 1
ATOM 1490 C C . TYR A 1 205 ? 0.664 -2.614 -16.341 1.00 92.06 205 TYR A C 1
ATOM 1492 O O . TYR A 1 205 ? 0.101 -3.557 -15.779 1.00 92.06 205 TYR A O 1
ATOM 1500 N N . GLU A 1 206 ? 1.640 -2.798 -17.224 1.00 91.50 206 GLU A N 1
ATOM 1501 C CA . GLU A 1 206 ? 2.328 -4.075 -17.332 1.00 91.50 206 GLU A CA 1
ATOM 1502 C C . GLU A 1 206 ? 3.228 -4.257 -16.120 1.00 91.50 206 GLU A C 1
ATOM 1504 O O . GLU A 1 206 ? 3.822 -3.304 -15.634 1.00 91.50 206 GLU A O 1
ATOM 1509 N N . LEU A 1 207 ? 3.270 -5.466 -15.580 1.00 90.44 207 LEU A N 1
ATOM 1510 C CA . LEU A 1 207 ? 4.018 -5.768 -14.370 1.00 90.44 207 LEU A CA 1
ATOM 1511 C C . LEU A 1 207 ? 5.467 -6.130 -14.723 1.00 90.44 207 LEU A C 1
ATOM 1513 O O . LEU A 1 207 ? 6.112 -5.449 -15.522 1.00 90.44 207 LEU A O 1
ATOM 1517 N N . CYS A 1 208 ? 6.017 -7.136 -14.055 1.00 86.31 208 CYS A N 1
ATOM 1518 C CA . CYS A 1 208 ? 7.426 -7.481 -14.145 1.00 86.31 208 CYS A CA 1
ATOM 1519 C C . CYS A 1 208 ? 7.802 -7.926 -15.570 1.00 86.31 208 CYS A C 1
ATOM 1521 O O . CYS A 1 208 ? 7.014 -8.615 -16.218 1.00 86.31 208 CYS A O 1
ATOM 1523 N N . PRO A 1 209 ? 9.000 -7.555 -16.060 1.00 83.31 209 PRO A N 1
ATOM 1524 C CA . PRO A 1 209 ? 9.448 -7.907 -17.411 1.00 83.31 209 PRO A CA 1
ATOM 1525 C C . PRO A 1 209 ? 9.663 -9.417 -17.587 1.00 83.31 209 PRO A C 1
ATOM 1527 O O . PRO A 1 209 ? 9.598 -9.926 -18.702 1.00 83.31 209 PRO A O 1
ATOM 1530 N N . ARG A 1 210 ? 9.899 -10.129 -16.480 1.00 87.75 210 ARG A N 1
ATOM 1531 C CA . ARG A 1 210 ? 9.970 -11.587 -16.400 1.00 87.75 210 ARG A CA 1
ATOM 1532 C C . ARG A 1 210 ? 9.253 -12.095 -15.142 1.00 87.75 210 ARG A C 1
ATOM 1534 O O . ARG A 1 210 ? 9.073 -11.312 -14.203 1.00 87.75 210 ARG A O 1
ATOM 1541 N N . PRO A 1 211 ? 8.872 -13.383 -15.096 1.00 88.44 211 PRO A N 1
ATOM 1542 C CA . PRO A 1 211 ? 8.374 -14.013 -13.880 1.00 88.44 211 PRO A CA 1
ATOM 1543 C C . PRO A 1 211 ? 9.403 -13.969 -12.745 1.00 88.44 211 PRO A C 1
ATOM 1545 O O . PRO A 1 211 ? 10.613 -13.981 -12.988 1.00 88.44 211 PRO A O 1
ATOM 1548 N N . TRP A 1 212 ? 8.897 -13.954 -11.513 1.00 90.19 212 TRP A N 1
ATOM 1549 C CA . TRP A 1 212 ? 9.711 -14.100 -10.309 1.00 90.19 212 TRP A CA 1
ATOM 1550 C C . TRP A 1 212 ? 10.045 -15.569 -10.058 1.00 90.19 212 TRP A C 1
ATOM 1552 O O . TRP A 1 212 ? 9.189 -16.444 -10.214 1.00 90.19 212 TRP A O 1
ATOM 1562 N N . THR A 1 213 ? 11.264 -15.830 -9.606 1.00 91.94 213 THR A N 1
ATOM 1563 C CA . THR A 1 213 ? 11.729 -17.140 -9.146 1.00 91.94 213 THR A CA 1
ATOM 1564 C C . THR A 1 213 ? 12.158 -17.063 -7.680 1.00 91.94 213 THR A C 1
ATOM 1566 O O . THR A 1 213 ? 12.211 -15.989 -7.083 1.00 91.94 213 THR A O 1
ATOM 1569 N N . ALA A 1 214 ? 12.438 -18.214 -7.064 1.00 91.94 214 ALA A N 1
ATOM 1570 C CA . ALA A 1 214 ? 12.948 -18.251 -5.692 1.00 91.94 214 ALA A CA 1
ATOM 1571 C C . ALA A 1 214 ? 14.342 -17.608 -5.555 1.00 91.94 214 ALA A C 1
ATOM 1573 O O . ALA A 1 214 ? 14.686 -17.160 -4.470 1.00 91.94 214 ALA A O 1
ATOM 1574 N N . GLU A 1 215 ? 15.117 -17.548 -6.641 1.00 91.69 215 GLU A N 1
ATOM 1575 C CA . GLU A 1 215 ? 16.456 -16.941 -6.671 1.00 91.69 215 GLU A CA 1
ATOM 1576 C C . GLU A 1 215 ? 16.399 -15.407 -6.601 1.00 91.69 215 GLU A C 1
ATOM 1578 O O . GLU A 1 215 ? 17.348 -14.777 -6.153 1.00 91.69 215 GLU A O 1
ATOM 1583 N N . ASP A 1 216 ? 15.264 -14.804 -6.974 1.00 89.94 216 ASP A N 1
ATOM 1584 C CA . ASP A 1 216 ? 15.042 -13.351 -6.926 1.00 89.94 216 ASP A CA 1
ATOM 1585 C C . ASP A 1 216 ? 14.742 -12.818 -5.516 1.00 89.94 216 ASP A C 1
ATOM 1587 O O . ASP A 1 216 ? 14.474 -11.628 -5.332 1.00 89.94 216 ASP A O 1
ATOM 1591 N N . VAL A 1 217 ? 14.680 -13.707 -4.527 1.00 90.56 217 VAL A N 1
ATOM 1592 C CA . VAL A 1 217 ? 14.181 -13.419 -3.187 1.00 90.56 217 VAL A CA 1
ATOM 1593 C C . VAL A 1 217 ? 15.259 -13.759 -2.175 1.00 90.56 217 VAL A C 1
ATOM 1595 O O . VAL A 1 217 ? 15.766 -14.876 -2.152 1.00 90.56 217 VAL A O 1
ATOM 1598 N N . ASP A 1 218 ? 15.548 -12.820 -1.275 1.00 91.06 218 ASP A N 1
ATOM 1599 C CA . ASP A 1 218 ? 16.424 -13.077 -0.135 1.00 91.06 218 ASP A CA 1
ATOM 1600 C C . ASP A 1 218 ? 15.771 -14.102 0.820 1.00 91.06 218 ASP A C 1
ATOM 1602 O O . ASP A 1 218 ? 14.751 -13.797 1.456 1.00 91.06 218 ASP A O 1
ATOM 1606 N N . PRO A 1 219 ? 16.338 -15.317 0.959 1.00 91.31 219 PRO A N 1
ATOM 1607 C CA . PRO A 1 219 ? 15.737 -16.378 1.759 1.00 91.31 219 PRO A CA 1
ATOM 1608 C C . PRO A 1 219 ? 15.815 -16.117 3.269 1.00 91.31 219 PRO A C 1
ATOM 1610 O O . PRO A 1 219 ? 15.116 -16.788 4.029 1.00 91.31 219 PRO A O 1
ATOM 1613 N N . LEU A 1 220 ? 16.649 -15.177 3.722 1.00 89.25 220 LEU A N 1
ATOM 1614 C CA . LEU A 1 220 ? 16.829 -14.865 5.139 1.00 89.25 220 LEU A CA 1
ATOM 1615 C C . LEU A 1 220 ? 15.865 -13.775 5.597 1.00 89.25 220 LEU A C 1
ATOM 1617 O O . LEU A 1 220 ? 15.232 -13.903 6.646 1.00 89.25 220 LEU A O 1
ATOM 1621 N N . THR A 1 221 ? 15.739 -12.702 4.819 1.00 91.38 221 THR A N 1
ATOM 1622 C CA . THR A 1 221 ? 14.942 -11.536 5.226 1.00 91.38 221 THR A CA 1
ATOM 1623 C C . THR A 1 221 ? 13.481 -11.656 4.806 1.00 91.38 221 THR A C 1
ATOM 1625 O O . THR A 1 221 ? 12.580 -11.384 5.606 1.00 91.38 221 THR A O 1
ATOM 1628 N N . ALA A 1 222 ? 13.213 -12.130 3.589 1.00 92.50 222 ALA A N 1
ATOM 1629 C CA . ALA A 1 222 ? 11.887 -12.036 2.993 1.00 92.50 222 ALA A CA 1
ATOM 1630 C C . ALA A 1 222 ? 10.802 -12.883 3.703 1.00 92.50 222 ALA A C 1
ATOM 1632 O O . ALA A 1 222 ? 9.680 -12.388 3.869 1.00 92.50 222 ALA A O 1
ATOM 1633 N N . PRO A 1 223 ? 11.081 -14.105 4.216 1.00 93.88 223 PRO A N 1
ATOM 1634 C CA . PRO A 1 223 ? 10.117 -14.830 5.050 1.00 93.88 223 PRO A CA 1
ATOM 1635 C C . PRO A 1 223 ? 9.741 -14.073 6.330 1.00 93.88 223 PRO A C 1
ATOM 1637 O O . PRO A 1 223 ? 8.573 -14.066 6.725 1.00 93.88 223 PRO A O 1
ATOM 1640 N N . GLY A 1 224 ? 10.715 -13.404 6.956 1.00 94.44 224 GLY A N 1
ATOM 1641 C CA . GLY A 1 224 ? 10.496 -12.579 8.143 1.00 94.44 224 GLY A CA 1
ATOM 1642 C C . GLY A 1 224 ? 9.616 -11.366 7.845 1.00 94.44 224 GLY A C 1
ATOM 1643 O O . GLY A 1 224 ? 8.674 -11.086 8.588 1.00 94.44 224 GLY A O 1
ATOM 1644 N N . GLU A 1 225 ? 9.851 -10.688 6.720 1.00 94.50 225 GLU A N 1
ATOM 1645 C CA . GLU A 1 225 ? 9.015 -9.567 6.279 1.00 94.50 225 GLU A CA 1
ATOM 1646 C C . GLU A 1 225 ? 7.574 -9.994 5.981 1.00 94.50 225 GLU A C 1
ATOM 1648 O O . GLU A 1 225 ? 6.633 -9.298 6.373 1.00 94.50 225 GLU A O 1
ATOM 1653 N N . LEU A 1 226 ? 7.386 -11.152 5.341 1.00 95.19 226 LEU A N 1
ATOM 1654 C CA . LEU A 1 226 ? 6.064 -11.723 5.083 1.00 95.19 226 LEU A CA 1
ATOM 1655 C C . LEU A 1 226 ? 5.341 -12.104 6.385 1.00 95.19 226 LEU A C 1
ATOM 1657 O O . LEU A 1 226 ? 4.148 -11.824 6.535 1.00 95.19 226 LEU A O 1
ATOM 1661 N N . ALA A 1 227 ? 6.044 -12.713 7.343 1.00 94.81 227 ALA A N 1
ATOM 1662 C CA . ALA A 1 227 ? 5.483 -13.042 8.652 1.00 94.81 227 ALA A CA 1
ATOM 1663 C C . ALA A 1 227 ? 5.066 -11.780 9.423 1.00 94.81 227 ALA A C 1
ATOM 1665 O O . ALA A 1 227 ? 3.952 -11.715 9.949 1.00 94.81 227 ALA A O 1
ATOM 1666 N N . ALA A 1 228 ? 5.915 -10.748 9.427 1.00 94.00 228 ALA A N 1
ATOM 1667 C CA . ALA A 1 228 ? 5.606 -9.459 10.035 1.00 94.00 228 ALA A CA 1
ATOM 1668 C C . ALA A 1 228 ? 4.398 -8.783 9.363 1.00 94.00 228 ALA A C 1
ATOM 1670 O O . ALA A 1 228 ? 3.517 -8.277 10.057 1.00 94.00 228 ALA A O 1
ATOM 1671 N N . ALA A 1 229 ? 4.317 -8.820 8.026 1.00 94.88 229 ALA A N 1
ATOM 1672 C CA . ALA A 1 229 ? 3.182 -8.290 7.271 1.00 94.88 229 ALA A CA 1
ATOM 1673 C C . ALA A 1 229 ? 1.868 -8.991 7.641 1.00 94.88 229 ALA A C 1
ATOM 1675 O O . ALA A 1 229 ? 0.858 -8.330 7.885 1.00 94.88 229 ALA A O 1
ATOM 1676 N N . ARG A 1 230 ? 1.890 -10.326 7.746 1.00 94.50 230 ARG A N 1
ATOM 1677 C CA . ARG A 1 230 ? 0.732 -11.114 8.180 1.00 94.50 230 ARG A CA 1
ATOM 1678 C C . ARG A 1 230 ? 0.284 -10.729 9.584 1.00 94.50 230 ARG A C 1
ATOM 1680 O O . ARG A 1 230 ? -0.889 -10.423 9.774 1.00 94.50 230 ARG A O 1
ATOM 1687 N N . TRP A 1 231 ? 1.206 -10.722 10.543 1.00 95.12 231 TRP A N 1
ATOM 1688 C CA . TRP A 1 231 ? 0.883 -10.410 11.934 1.00 95.12 231 TRP A CA 1
ATOM 1689 C C . TRP A 1 231 ? 0.314 -8.995 12.087 1.00 95.12 231 TRP A C 1
ATOM 1691 O O . TRP A 1 231 ? -0.677 -8.782 12.789 1.00 95.12 231 TRP A O 1
ATOM 1701 N N . GLU A 1 232 ? 0.898 -8.028 11.379 1.00 96.00 232 GLU A N 1
ATOM 1702 C CA . GLU A 1 232 ? 0.404 -6.655 11.356 1.00 96.00 232 GLU A CA 1
ATOM 1703 C C . GLU A 1 232 ? -0.996 -6.556 10.736 1.00 96.00 232 GLU A C 1
ATOM 1705 O O . GLU A 1 232 ? -1.859 -5.868 11.281 1.00 96.00 232 GLU A O 1
ATOM 1710 N N . MET A 1 233 ? -1.265 -7.276 9.645 1.00 95.94 233 MET A N 1
ATOM 1711 C CA . MET A 1 233 ? -2.591 -7.285 9.028 1.00 95.94 233 MET A CA 1
ATOM 1712 C C . MET A 1 233 ? -3.636 -7.982 9.911 1.00 95.94 233 MET A C 1
ATOM 1714 O O . MET A 1 233 ? -4.768 -7.513 10.010 1.00 95.94 233 MET A O 1
ATOM 1718 N N . ASP A 1 234 ? -3.275 -9.063 10.605 1.00 95.50 234 ASP A N 1
ATOM 1719 C CA . ASP A 1 234 ? -4.142 -9.728 11.588 1.00 95.50 234 ASP A CA 1
ATOM 1720 C C . ASP A 1 234 ? -4.515 -8.773 12.734 1.00 95.50 234 ASP A C 1
ATOM 1722 O O . ASP A 1 234 ? -5.684 -8.688 13.122 1.00 95.50 234 ASP A O 1
ATOM 1726 N N . PHE A 1 235 ? -3.551 -7.993 13.235 1.00 96.19 235 PHE A N 1
ATOM 1727 C CA . PHE A 1 235 ? -3.830 -6.916 14.184 1.00 96.19 235 PHE A CA 1
ATOM 1728 C C . PHE A 1 235 ? -4.764 -5.864 13.577 1.00 96.19 235 PHE A C 1
ATOM 1730 O O . PHE A 1 235 ? -5.781 -5.526 14.186 1.00 96.19 235 PHE A O 1
ATOM 1737 N N . PHE A 1 236 ? -4.476 -5.394 12.364 1.00 97.56 236 PHE A N 1
ATOM 1738 C CA . PHE A 1 236 ? -5.270 -4.361 11.707 1.00 97.56 236 PHE A CA 1
ATOM 1739 C C . PHE A 1 236 ? -6.716 -4.803 11.431 1.00 97.56 236 PHE A C 1
ATOM 1741 O O . PHE A 1 236 ? -7.629 -3.987 11.526 1.00 97.56 236 PHE A O 1
ATOM 1748 N N . ARG A 1 237 ? -6.976 -6.101 11.208 1.00 97.62 237 ARG A N 1
ATOM 1749 C CA . ARG A 1 237 ? -8.351 -6.635 11.144 1.00 97.62 237 ARG A CA 1
ATOM 1750 C C . ARG A 1 237 ? -9.121 -6.440 12.451 1.00 97.62 237 ARG A C 1
ATOM 1752 O O . ARG A 1 237 ? -10.304 -6.116 12.403 1.00 97.62 237 ARG A O 1
ATOM 1759 N N . ARG A 1 238 ? -8.472 -6.585 13.612 1.00 97.06 238 ARG A N 1
ATOM 1760 C CA . ARG A 1 238 ? -9.106 -6.299 14.915 1.00 97.06 238 ARG A CA 1
ATOM 1761 C C . ARG A 1 238 ? -9.386 -4.810 15.092 1.00 97.06 238 ARG A C 1
ATOM 1763 O O . ARG A 1 238 ? -10.444 -4.450 15.597 1.00 97.06 238 ARG A O 1
ATOM 1770 N N . VAL A 1 239 ? -8.468 -3.957 14.636 1.00 97.12 239 VAL A N 1
ATOM 1771 C CA . VAL A 1 239 ? -8.660 -2.498 14.632 1.00 97.12 239 VAL A CA 1
ATOM 1772 C C . VAL A 1 239 ? -9.852 -2.112 13.758 1.00 97.12 239 VAL A C 1
ATOM 1774 O O . VAL A 1 239 ? -10.716 -1.360 14.198 1.00 97.12 239 VAL A O 1
ATOM 1777 N N . ALA A 1 240 ? -9.946 -2.682 12.557 1.00 97.75 240 ALA A N 1
ATOM 1778 C CA . ALA A 1 240 ? -11.071 -2.464 11.657 1.00 97.75 240 ALA A CA 1
ATOM 1779 C C . ALA A 1 240 ? -12.395 -2.973 12.243 1.00 97.75 240 ALA A C 1
ATOM 1781 O O . ALA A 1 240 ? -13.406 -2.292 12.132 1.00 97.75 240 ALA A O 1
ATOM 1782 N N . ALA A 1 241 ? -12.400 -4.129 12.915 1.00 97.44 241 ALA A N 1
ATOM 1783 C CA . ALA A 1 241 ? -13.591 -4.629 13.600 1.00 97.44 241 ALA A CA 1
ATOM 1784 C C . ALA A 1 241 ? -14.061 -3.675 14.713 1.00 97.44 241 ALA A C 1
ATOM 1786 O O . ALA A 1 241 ? -15.254 -3.406 14.817 1.00 97.44 241 ALA A O 1
ATOM 1787 N N . ALA A 1 242 ? -13.133 -3.128 15.507 1.00 96.94 242 ALA A N 1
ATOM 1788 C CA . ALA A 1 242 ? -13.457 -2.135 16.530 1.00 96.94 242 ALA A CA 1
ATOM 1789 C C . ALA A 1 242 ? -13.997 -0.835 15.918 1.00 96.94 242 ALA A C 1
ATOM 1791 O O . ALA A 1 242 ? -15.014 -0.324 16.376 1.00 96.94 242 ALA A O 1
ATOM 1792 N N . TRP A 1 243 ? -13.367 -0.343 14.847 1.00 97.88 243 TRP A N 1
ATOM 1793 C CA . TRP A 1 243 ? -13.845 0.822 14.101 1.00 97.88 243 TRP A CA 1
ATOM 1794 C C . TRP A 1 243 ? -15.258 0.614 13.541 1.00 97.88 243 TRP A C 1
ATOM 1796 O O . TRP A 1 243 ? -16.141 1.439 13.752 1.00 97.88 243 TRP A O 1
ATOM 1806 N N . ASN A 1 244 ? -15.492 -0.520 12.879 1.00 97.50 244 ASN A N 1
ATOM 1807 C CA . ASN A 1 244 ? -16.768 -0.839 12.241 1.00 97.50 244 ASN A CA 1
ATOM 1808 C C . ASN A 1 244 ? -17.908 -1.076 13.248 1.00 97.50 244 ASN A C 1
ATOM 1810 O O . ASN A 1 244 ? -19.070 -1.047 12.853 1.00 97.50 244 ASN A O 1
ATOM 1814 N N . GLY A 1 245 ? -17.600 -1.315 14.528 1.00 97.31 245 GLY A N 1
ATOM 1815 C CA . GLY A 1 245 ? -18.605 -1.414 15.590 1.00 97.31 245 GLY A CA 1
ATOM 1816 C C . GLY A 1 245 ? -19.271 -0.075 15.924 1.00 97.31 245 GLY A C 1
ATOM 1817 O O . GLY A 1 245 ? -20.425 -0.060 16.345 1.00 97.31 245 GLY A O 1
ATOM 1818 N N . ALA A 1 246 ? -18.566 1.037 15.698 1.00 97.06 246 ALA A N 1
ATOM 1819 C CA . ALA A 1 246 ? -19.079 2.396 15.844 1.00 97.06 246 ALA A CA 1
ATOM 1820 C C . ALA A 1 246 ? -18.402 3.328 14.815 1.00 97.06 246 ALA A C 1
ATOM 1822 O O . ALA A 1 246 ? -17.517 4.115 15.177 1.00 97.06 246 ALA A O 1
ATOM 1823 N N . PRO A 1 247 ? -18.776 3.237 13.520 1.00 96.75 247 PRO A N 1
ATOM 1824 C CA . PRO A 1 247 ? -18.177 4.056 12.474 1.00 96.75 247 PRO A CA 1
ATOM 1825 C C . PRO A 1 247 ? -18.335 5.547 12.774 1.00 96.75 247 PRO A C 1
ATOM 1827 O O . PRO A 1 247 ? -19.409 6.010 13.156 1.00 96.75 247 PRO A O 1
ATOM 1830 N N . ARG A 1 248 ? -17.265 6.314 12.561 1.00 97.75 248 ARG A N 1
ATOM 1831 C CA . ARG A 1 248 ? -17.257 7.782 12.664 1.00 97.75 248 ARG A CA 1
ATOM 1832 C C . ARG A 1 248 ? -16.895 8.395 11.314 1.00 97.75 248 ARG A C 1
ATOM 1834 O O . ARG A 1 248 ? -16.692 7.670 10.338 1.00 97.75 248 ARG A O 1
ATOM 1841 N N . SER A 1 249 ? -16.841 9.723 11.241 1.00 97.88 249 SER A N 1
ATOM 1842 C CA . SER A 1 249 ? -16.375 10.409 10.034 1.00 97.88 249 SER A CA 1
ATOM 1843 C C . SER A 1 249 ? -14.952 9.975 9.677 1.00 97.88 249 SER A C 1
ATOM 1845 O O . SER A 1 249 ? -14.141 9.670 10.558 1.00 97.88 249 SER A O 1
ATOM 1847 N N . ALA A 1 250 ? -14.628 9.985 8.383 1.00 97.12 250 ALA A N 1
ATOM 1848 C CA . ALA A 1 250 ? -13.264 9.756 7.914 1.00 97.12 250 ALA A CA 1
ATOM 1849 C C . ALA A 1 250 ? -12.230 10.628 8.643 1.00 97.12 250 ALA A C 1
ATOM 1851 O O . ALA A 1 250 ? -11.187 10.130 9.049 1.00 97.12 250 ALA A O 1
ATOM 1852 N N . GLU A 1 251 ? -12.533 11.898 8.903 1.00 97.56 251 GLU A N 1
ATOM 1853 C CA . GLU A 1 251 ? -11.633 12.817 9.613 1.00 97.56 251 GLU A CA 1
ATOM 1854 C C . GLU A 1 251 ? -11.229 12.333 11.016 1.00 97.56 251 GLU A C 1
ATOM 1856 O O . GLU A 1 251 ? -10.116 12.611 11.456 1.00 97.56 251 GLU A O 1
ATOM 1861 N N . ALA A 1 252 ? -12.084 11.566 11.701 1.00 98.00 252 ALA A N 1
ATOM 1862 C CA . ALA A 1 252 ? -11.794 11.022 13.029 1.00 98.00 252 ALA A CA 1
ATOM 1863 C C . ALA A 1 252 ? -10.906 9.762 13.001 1.00 98.00 252 ALA A C 1
ATOM 1865 O O . ALA A 1 252 ? -10.381 9.344 14.036 1.00 98.00 252 ALA A O 1
ATOM 1866 N N . PHE A 1 253 ? -10.739 9.130 11.838 1.00 98.06 253 PHE A N 1
ATOM 1867 C CA . PHE A 1 253 ? -10.041 7.851 11.716 1.00 98.06 253 PHE A CA 1
ATOM 1868 C C . PHE A 1 253 ? -8.540 7.909 12.047 1.00 98.06 253 PHE A C 1
ATOM 1870 O O . PHE A 1 253 ? -8.077 7.016 12.761 1.00 98.06 253 PHE A O 1
ATOM 1877 N N . PRO A 1 254 ? -7.765 8.934 11.631 1.00 98.19 254 PRO A N 1
ATOM 1878 C CA . PRO A 1 254 ? -6.357 9.040 12.010 1.00 98.19 254 PRO A CA 1
ATOM 1879 C C . PRO A 1 254 ? -6.160 9.102 13.530 1.00 98.19 254 PRO A C 1
ATOM 1881 O O . PRO A 1 254 ? -5.358 8.342 14.067 1.00 98.19 254 PRO A O 1
ATOM 1884 N N . ALA A 1 255 ? -6.948 9.927 14.230 1.00 97.12 255 ALA A N 1
ATOM 1885 C CA . ALA A 1 255 ? -6.887 10.050 15.689 1.00 97.12 255 ALA A CA 1
ATOM 1886 C C . ALA A 1 255 ? -7.289 8.744 16.399 1.00 97.12 255 ALA A C 1
ATOM 1888 O O . ALA A 1 255 ? -6.687 8.357 17.400 1.00 97.12 255 ALA A O 1
ATOM 1889 N N . PHE A 1 256 ? -8.276 8.020 15.858 1.00 97.62 256 PHE A N 1
ATOM 1890 C CA . PHE A 1 256 ? -8.626 6.686 16.346 1.00 97.62 256 PHE A CA 1
ATOM 1891 C C . PHE A 1 256 ? -7.459 5.700 16.224 1.00 97.62 256 PHE A C 1
ATOM 1893 O O . PHE A 1 256 ? -7.140 5.004 17.189 1.00 97.62 256 PHE A O 1
ATOM 1900 N N . LEU A 1 257 ? -6.811 5.640 15.057 1.00 97.19 257 LEU A N 1
ATOM 1901 C CA . LEU A 1 257 ? -5.653 4.774 14.862 1.00 97.19 257 LEU A CA 1
ATOM 1902 C C . LEU A 1 257 ? -4.509 5.163 15.801 1.00 97.19 257 LEU A C 1
ATOM 1904 O O . LEU A 1 257 ? -3.877 4.280 16.370 1.00 97.19 257 LEU A O 1
ATOM 1908 N N . GLU A 1 258 ? -4.266 6.455 16.007 1.00 95.56 258 GLU A N 1
ATOM 1909 C CA . GLU A 1 258 ? -3.188 6.934 16.872 1.00 95.56 258 GLU A CA 1
ATOM 1910 C C . GLU A 1 258 ? -3.391 6.452 18.310 1.00 95.56 258 GLU A C 1
ATOM 1912 O O . GLU A 1 258 ? -2.481 5.861 18.888 1.00 95.56 258 GLU A O 1
ATOM 1917 N N . ALA A 1 259 ? -4.609 6.576 18.846 1.00 94.62 259 ALA A N 1
ATOM 1918 C CA . ALA A 1 259 ? -4.945 6.081 20.179 1.00 94.62 259 ALA A CA 1
ATOM 1919 C C . ALA A 1 259 ? -4.719 4.562 20.324 1.00 94.62 259 ALA A C 1
ATOM 1921 O O . ALA A 1 259 ? -4.155 4.104 21.319 1.00 94.62 259 ALA A O 1
ATOM 1922 N N . ILE A 1 260 ? -5.120 3.772 19.321 1.00 94.62 260 ILE A N 1
ATOM 1923 C CA . ILE A 1 260 ? -4.948 2.311 19.334 1.00 94.62 260 ILE A CA 1
ATOM 1924 C C . ILE A 1 260 ? -3.469 1.912 19.238 1.00 94.62 260 ILE A C 1
ATOM 1926 O O . ILE A 1 260 ? -3.023 1.010 19.949 1.00 94.62 260 ILE A O 1
ATOM 1930 N N . TYR A 1 261 ? -2.698 2.560 18.362 1.00 94.00 261 TYR A N 1
ATOM 1931 C CA . TYR A 1 261 ? -1.288 2.224 18.154 1.00 94.00 261 TYR A CA 1
ATOM 1932 C C . TYR A 1 261 ? -0.383 2.758 19.270 1.00 94.00 261 TYR A C 1
ATOM 1934 O O . TYR A 1 261 ? 0.590 2.084 19.606 1.00 94.00 261 TYR A O 1
ATOM 1942 N N . ALA A 1 262 ? -0.716 3.888 19.901 1.00 91.12 262 ALA A N 1
ATOM 1943 C CA . ALA A 1 262 ? -0.026 4.369 21.097 1.00 91.12 262 ALA A CA 1
ATOM 1944 C C . ALA A 1 262 ? -0.136 3.359 22.252 1.00 91.12 262 ALA A C 1
ATOM 1946 O O . ALA A 1 262 ? 0.856 3.060 22.909 1.00 91.12 262 ALA A O 1
ATOM 1947 N N . GLY A 1 263 ? -1.313 2.748 22.439 1.00 87.06 263 GLY A N 1
ATOM 1948 C CA . GLY A 1 263 ? -1.527 1.708 23.453 1.00 87.06 263 GLY A CA 1
ATOM 1949 C C . GLY A 1 263 ? -0.876 0.355 23.142 1.00 87.06 263 GLY A C 1
ATOM 1950 O O . GLY A 1 263 ? -0.858 -0.527 23.998 1.00 87.06 263 GLY A O 1
ATOM 1951 N N . ARG A 1 264 ? -0.344 0.161 21.928 1.00 83.38 264 ARG A N 1
ATOM 1952 C CA . ARG A 1 264 ? 0.310 -1.093 21.520 1.00 83.38 264 ARG A CA 1
ATOM 1953 C C . ARG A 1 264 ? 1.707 -1.248 22.115 1.00 83.38 264 ARG A C 1
ATOM 1955 O O . ARG A 1 264 ? 2.161 -2.372 22.306 1.00 83.38 264 ARG A O 1
ATOM 1962 N N . ILE A 1 265 ? 2.381 -0.131 22.379 1.00 67.62 265 ILE A N 1
ATOM 1963 C CA . ILE A 1 265 ? 3.682 -0.079 23.047 1.00 67.62 265 ILE A CA 1
ATOM 1964 C C . ILE A 1 265 ? 3.408 0.297 24.505 1.00 67.62 265 ILE A C 1
ATOM 1966 O O . ILE A 1 265 ? 3.645 1.421 24.930 1.00 67.62 265 ILE A O 1
ATOM 1970 N N . ALA A 1 266 ? 2.821 -0.632 25.253 1.00 57.22 266 ALA A N 1
ATOM 1971 C CA . ALA A 1 266 ? 2.772 -0.538 26.703 1.00 57.22 266 ALA A CA 1
ATOM 1972 C C . ALA A 1 266 ? 3.880 -1.435 27.262 1.00 57.22 266 ALA A C 1
ATOM 1974 O O . ALA A 1 266 ? 3.999 -2.593 26.850 1.00 57.22 266 ALA A O 1
ATOM 1975 N N . ASP A 1 267 ? 4.700 -0.894 28.166 1.00 49.38 267 ASP A N 1
ATOM 1976 C CA . ASP A 1 267 ? 5.684 -1.672 28.919 1.00 49.38 267 ASP A CA 1
ATOM 1977 C C . ASP A 1 267 ? 5.003 -2.897 29.542 1.00 49.38 267 ASP A C 1
ATOM 1979 O O . ASP A 1 267 ? 3.842 -2.821 29.941 1.00 49.38 267 ASP A O 1
ATOM 1983 N N . GLY A 1 268 ? 5.714 -4.028 29.614 1.00 45.56 268 GLY A N 1
ATOM 1984 C CA . GLY A 1 268 ? 5.211 -5.362 29.984 1.00 45.56 268 GLY A CA 1
ATOM 1985 C C . GLY A 1 268 ? 4.586 -5.528 31.383 1.00 45.56 268 GLY A C 1
ATOM 1986 O O . GLY A 1 268 ? 4.547 -6.640 31.902 1.00 45.56 268 GLY A O 1
ATOM 1987 N N . GLY A 1 269 ? 4.094 -4.462 32.010 1.00 41.28 269 GLY A N 1
ATOM 1988 C CA . GLY A 1 269 ? 3.170 -4.503 33.131 1.00 41.28 269 GLY A CA 1
ATOM 1989 C C . GLY A 1 269 ? 1.729 -4.606 32.634 1.00 41.28 269 GLY A C 1
ATOM 1990 O O . GLY A 1 269 ? 1.114 -3.597 32.318 1.00 41.28 269 GLY A O 1
ATOM 1991 N N . ALA A 1 270 ? 1.216 -5.837 32.565 1.00 49.81 270 ALA A N 1
ATOM 1992 C CA . ALA A 1 270 ? -0.205 -6.203 32.560 1.00 49.81 270 ALA A CA 1
ATOM 1993 C C . ALA A 1 270 ? -1.200 -5.081 32.181 1.00 49.81 270 ALA A C 1
ATOM 1995 O O . ALA A 1 270 ? -1.830 -4.472 33.043 1.00 49.81 270 ALA A O 1
ATOM 1996 N N . ALA A 1 271 ? -1.399 -4.859 30.883 1.00 44.47 271 ALA A N 1
ATOM 1997 C CA . ALA A 1 271 ? -2.528 -4.083 30.393 1.00 44.47 271 ALA A CA 1
ATOM 1998 C C . ALA A 1 271 ? -3.258 -4.874 29.304 1.00 44.47 271 ALA A C 1
ATOM 2000 O O . ALA A 1 271 ? -3.082 -4.641 28.109 1.00 44.47 271 ALA A O 1
ATOM 2001 N N . GLU A 1 272 ? -4.149 -5.780 29.718 1.00 44.94 272 GLU A N 1
ATOM 2002 C CA . GLU A 1 272 ? -5.373 -6.002 28.946 1.00 44.94 272 GLU A CA 1
ATOM 2003 C C . GLU A 1 272 ? -6.149 -4.679 28.959 1.00 44.94 272 GLU A C 1
ATOM 2005 O O . GLU A 1 272 ? -7.036 -4.460 29.780 1.00 44.94 272 GLU A O 1
ATOM 2010 N N . THR A 1 273 ? -5.787 -3.749 28.074 1.00 49.00 273 THR A N 1
ATOM 2011 C CA . THR A 1 273 ? -6.681 -2.643 27.741 1.00 49.00 273 THR A CA 1
ATOM 2012 C C . THR A 1 273 ? -7.746 -3.237 26.832 1.00 49.00 273 THR A C 1
ATOM 2014 O O . THR A 1 273 ? -7.434 -3.596 25.692 1.00 49.00 273 THR A O 1
ATOM 2017 N N . PRO A 1 274 ? -9.004 -3.388 27.279 1.00 48.22 274 PRO A N 1
ATOM 2018 C CA . PRO A 1 274 ? -10.024 -3.920 26.405 1.00 48.22 274 PRO A CA 1
ATOM 2019 C C . PRO A 1 274 ? -10.237 -2.875 25.311 1.00 48.22 274 PRO A C 1
ATOM 2021 O O . PRO A 1 274 ? -10.581 -1.730 25.615 1.00 48.22 274 PRO A O 1
ATOM 2024 N N . LEU A 1 275 ? -10.125 -3.281 24.042 1.00 56.66 275 LEU A N 1
ATOM 2025 C CA . LEU A 1 275 ? -10.532 -2.486 22.869 1.00 56.66 275 LEU A CA 1
ATOM 2026 C C . LEU A 1 275 ? -11.950 -1.873 22.997 1.00 56.66 275 LEU A C 1
ATOM 2028 O O . LEU A 1 275 ? -12.320 -1.010 22.213 1.00 56.66 275 LEU A O 1
ATOM 2032 N N . ARG A 1 276 ? -12.739 -2.282 24.000 1.00 52.09 276 ARG A N 1
ATOM 2033 C CA . ARG A 1 276 ? -14.080 -1.784 24.325 1.00 52.09 276 ARG A CA 1
ATOM 2034 C C . ARG A 1 276 ? -14.152 -0.353 24.875 1.00 52.09 276 ARG A C 1
ATOM 2036 O O . ARG A 1 276 ? -15.257 0.159 24.949 1.00 52.09 276 ARG A O 1
ATOM 2043 N N . ARG A 1 277 ? -13.052 0.284 25.304 1.00 48.03 277 ARG A N 1
ATOM 2044 C CA . ARG A 1 277 ? -13.107 1.649 25.889 1.00 48.03 277 ARG A CA 1
ATOM 2045 C C . ARG A 1 277 ? -12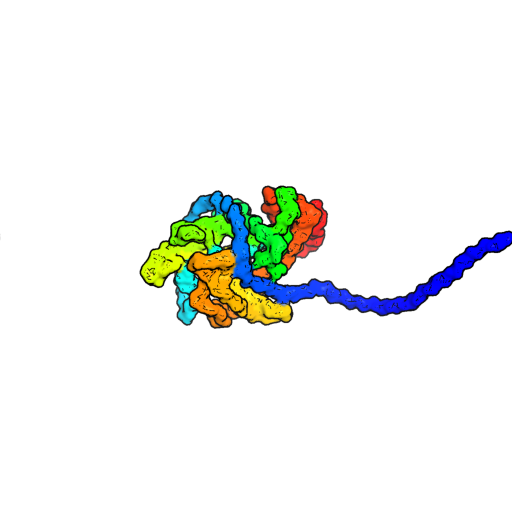.889 2.799 24.896 1.00 48.03 277 ARG A C 1
ATOM 2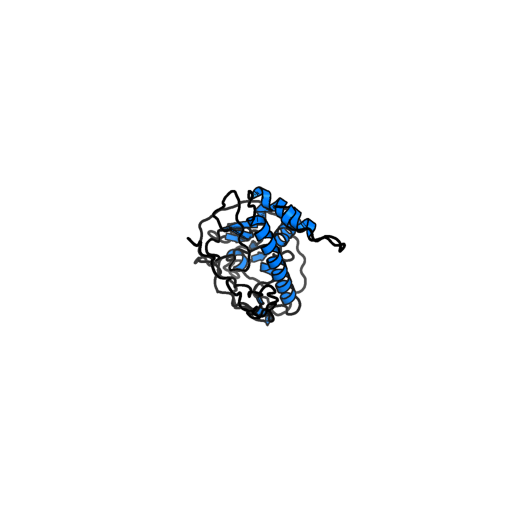047 O O . ARG A 1 277 ? -13.072 3.945 25.283 1.00 48.03 277 ARG A O 1
ATOM 2054 N N . ALA A 1 278 ? -12.507 2.507 23.653 1.00 49.09 278 ALA A N 1
ATOM 2055 C CA . ALA A 1 278 ? -12.304 3.511 22.599 1.00 49.09 278 ALA A CA 1
ATOM 2056 C C . ALA A 1 278 ? -13.440 3.548 21.550 1.00 49.09 278 ALA A C 1
ATOM 2058 O O . ALA A 1 278 ? -13.302 4.242 20.537 1.00 49.09 278 ALA A O 1
ATOM 2059 N N . ALA A 1 279 ? -14.514 2.783 21.785 1.00 45.16 279 ALA A N 1
ATOM 2060 C CA . ALA A 1 279 ? -15.735 2.730 20.981 1.00 45.16 279 ALA A CA 1
ATOM 2061 C C . ALA A 1 279 ? -16.844 3.560 21.636 1.00 45.16 279 ALA A C 1
ATOM 2063 O O . ALA A 1 279 ? -16.970 3.468 22.880 1.00 45.16 279 ALA A O 1
#

Foldseek 3Di:
DDDDDDDDDDDDDDDDPPPDPPDPDDFWADAQAAAEDDDDDADDDDDDDDDDDDDDDDPPDFLQVQAQALVQFFAQAFFFLVLQVLCCVVGVDDSCQFKDWDFCPPCNRVVVQAAWAAAPVHRPGGTTIGGHKHADPQQHPTIGRPQWDWDHADPVRNSTHIDGNCVVSDGLSVLLPPWTADRVNPDIDRDFDDQFNYPDPRPSRGHGPDTDDPVSDDPPVNVVSRVVSRVSSVVRNVLRVLCSVPHYHPVCVSVSSCVVVVVVPDPPDDDPPPSVPSD

Organism: NCBI:txid2527989

Sequence (279 aa):
MTHGRPAPRHNPPGAPRTGGDDGPTLLPLPTLTVLGGGERGGCSGGGCGSGEGCGVEPEGGTPCDGCHAGCCRSFAVPVTGADVFRLTRETGRSFWEVACRWPDAEGKISRRYAPVLYFADDPQAATVLCLTHEPSATLPGSTKCRFLQETPPTAENPRGTGRCGVYGQRPASCRSFPLRFASDGHLVKVHDVPARGRSGTHPAYELCPRPWTAEDVDPLTAPGELAAARWEMDFFRRVAAAWNGAPRSAEAFPAFLEAIYAGRIADGGAAETPLRRAA

pLDDT: mean 77.65, std 25.56, range [24.55, 98.19]

Radius of gyration: 23.82 Å; chains: 1; bounding box: 92×56×64 Å

Secondary structure (DSSP, 8-state):
-PPPPPPPPPPPPPPP----------PPPPP---B--PPP-------------PPPPPSS--TTTT---HHHHH---B--HHHHHHHHHHHT--HHHHEEEEE-TTSTTTTTTSPPEEETTEEEEEEEEEEPEEE-SSSTT-EEETTEEEPPP-SS-TT--EEETTGGG--HHHHSTTEEE-TTSS-EEE----SBSBS---GGGB--SS---GGGS-TTTHHHHHHHHHHHHHHHHHHHHHHHHS---GGGHHHHHHHHHHTTS--SS-----GGG--